Protein AF-A0A397A7W0-F1 (afdb_monomer)

Nearest PDB structures (foldseek):
  8i13-assembly1_A  TM=3.104E-01  e=1.632E-01  Saccharomyces cerevisiae

pLDDT: mean 79.8, std 13.81, range [45.78, 97.5]

Mean predicted aligned error: 22.57 Å

Secondary structure (DSSP, 8-state):
-THHHHHHHHHHHHHHHHHHHHHHHHHHHHHHHHHHHHHHHHHHHHHHHHHHHHHHHHHHHHHHHHHHHHHHHHHHHHHHHTS--HHHHHHHHHHHHHHHHHHHHHHHHHHHHHHHHHHHHHHHHHHHHHHHHHHHHHHHHHHHHHHHHHHHHHHHHHHHHHHHHHHHHHHHHHHHHHHHHHHSPTT-TTGGGS-SSHHHHHHHHHHHHHHHTT--S-HHHHHHHHHHHHHHHHHHHHHHHHHHHHHHHHHHHHHHHHHHHH----EE-SSTTS--EEPPHHHHTT-PPPHHHHHHHHHHHHHHH-STTS-------SS--SS----TTPPP------TTPPPGGG--HHHHHHHHHTT-

Structure (mmCIF, N/CA/C/O backbone):
data_AF-A0A397A7W0-F1
#
_entry.id   AF-A0A397A7W0-F1
#
loop_
_atom_site.group_PDB
_atom_site.id
_atom_site.type_symbol
_atom_site.label_atom_id
_atom_site.label_alt_id
_atom_site.label_comp_id
_atom_site.label_asym_id
_atom_site.label_entity_id
_atom_site.label_seq_id
_atom_site.pdbx_PDB_ins_code
_atom_site.Cartn_x
_atom_site.Cartn_y
_atom_site.Cartn_z
_atom_site.occupancy
_atom_site.B_iso_or_equiv
_atom_site.auth_seq_id
_atom_site.auth_comp_id
_atom_site.auth_asym_id
_atom_site.auth_atom_id
_atom_site.pdbx_PDB_model_num
ATOM 1 N N . SER A 1 1 ? 44.925 54.947 -155.575 1.00 48.47 1 SER A N 1
ATOM 2 C CA . SER A 1 1 ? 46.326 54.714 -155.184 1.00 48.47 1 SER A CA 1
ATOM 3 C C . SER A 1 1 ? 46.372 53.429 -154.381 1.00 48.47 1 SER A C 1
ATOM 5 O O . SER A 1 1 ? 45.605 53.310 -153.433 1.00 48.47 1 SER A O 1
ATOM 7 N N . ALA A 1 2 ? 47.138 52.448 -154.848 1.00 53.75 2 ALA A N 1
ATOM 8 C CA . ALA A 1 2 ? 47.006 51.016 -154.563 1.00 53.75 2 ALA A CA 1
ATOM 9 C C . ALA A 1 2 ? 47.539 50.540 -153.186 1.00 53.75 2 ALA A C 1
ATOM 11 O O . ALA A 1 2 ? 47.508 49.343 -152.923 1.00 53.75 2 ALA A O 1
ATOM 12 N N . ASP A 1 3 ? 47.956 51.449 -152.295 1.00 56.09 3 ASP A N 1
ATOM 13 C CA . ASP A 1 3 ? 48.559 51.111 -150.987 1.00 56.09 3 ASP A CA 1
ATOM 14 C C . ASP A 1 3 ? 47.558 50.655 -149.907 1.00 56.09 3 ASP A C 1
ATOM 16 O O . ASP A 1 3 ? 47.884 49.826 -149.065 1.00 56.09 3 ASP A O 1
ATOM 20 N N . ASN A 1 4 ? 46.305 51.119 -149.942 1.00 57.91 4 ASN A N 1
ATOM 21 C CA . ASN A 1 4 ? 45.314 50.813 -148.891 1.00 57.91 4 ASN A CA 1
ATOM 22 C C . ASN A 1 4 ? 44.701 49.397 -148.976 1.00 57.91 4 ASN A C 1
ATOM 24 O O . ASN A 1 4 ? 43.940 48.989 -148.097 1.00 57.91 4 ASN A O 1
ATOM 28 N N . GLN A 1 5 ? 44.978 48.650 -150.048 1.00 60.47 5 GLN A N 1
ATOM 29 C CA . GLN A 1 5 ? 44.427 47.307 -150.261 1.00 60.47 5 GLN A CA 1
ATOM 30 C C . GLN A 1 5 ? 45.388 46.214 -149.757 1.00 60.47 5 GLN A C 1
ATOM 32 O O . GLN A 1 5 ? 44.925 45.222 -149.199 1.00 60.47 5 GLN A O 1
ATOM 37 N N . GLY A 1 6 ? 46.705 46.455 -149.831 1.00 63.41 6 GLY A N 1
ATOM 38 C CA . GLY A 1 6 ? 47.741 45.555 -149.311 1.00 63.41 6 GLY A CA 1
ATOM 39 C C . GLY A 1 6 ? 47.808 45.505 -147.780 1.00 63.41 6 GLY A C 1
ATOM 40 O O . GLY A 1 6 ? 47.847 44.417 -147.209 1.00 63.41 6 GLY A O 1
ATOM 41 N N . GLU A 1 7 ? 47.719 46.653 -147.094 1.00 64.94 7 GLU A N 1
ATOM 42 C CA . GLU A 1 7 ? 47.683 46.696 -145.617 1.00 64.94 7 GLU A CA 1
ATOM 43 C C . GLU A 1 7 ? 46.444 45.989 -145.045 1.00 64.94 7 GLU A C 1
ATOM 45 O O . GLU A 1 7 ? 46.499 45.332 -144.002 1.00 64.94 7 GLU A O 1
ATOM 50 N N . ARG A 1 8 ? 45.311 46.071 -145.754 1.00 69.69 8 ARG A N 1
ATOM 51 C CA . ARG A 1 8 ? 44.055 45.440 -145.337 1.00 69.69 8 ARG A CA 1
ATOM 52 C C . ARG A 1 8 ? 44.127 43.915 -145.433 1.00 69.69 8 ARG A C 1
ATOM 54 O O . ARG A 1 8 ? 43.616 43.237 -144.545 1.00 69.69 8 ARG A O 1
ATOM 61 N N . GLU A 1 9 ? 44.793 43.379 -146.455 1.00 71.06 9 GLU A N 1
ATOM 62 C CA . GLU A 1 9 ? 45.052 41.941 -146.602 1.00 71.06 9 GLU A CA 1
ATOM 63 C C . GLU A 1 9 ? 46.075 41.429 -145.577 1.00 71.06 9 GLU A C 1
ATOM 65 O O . GLU A 1 9 ? 45.867 40.360 -144.998 1.00 71.06 9 GLU A O 1
ATOM 70 N N . GLN A 1 10 ? 47.117 42.212 -145.272 1.00 75.69 10 GLN A N 1
ATOM 71 C CA . GLN A 1 10 ? 48.107 41.887 -144.236 1.00 75.69 10 GLN A CA 1
ATOM 72 C C . GLN A 1 10 ? 47.474 41.792 -142.842 1.00 75.69 10 GLN A C 1
ATOM 74 O O . GLN A 1 10 ? 47.607 40.770 -142.167 1.00 75.69 10 GLN A O 1
ATOM 79 N N . LEU A 1 11 ? 46.697 42.801 -142.438 1.00 75.19 11 LEU A N 1
ATOM 80 C CA . LEU A 1 11 ? 45.977 42.787 -141.159 1.00 75.19 11 LEU A CA 1
ATOM 81 C C . LEU A 1 11 ? 44.940 41.657 -141.094 1.00 75.19 11 LEU A C 1
ATOM 83 O O . LEU A 1 11 ? 44.678 41.095 -140.029 1.00 75.19 11 LEU A O 1
ATOM 87 N N . GLN A 1 12 ? 44.343 41.291 -142.231 1.00 77.62 12 GLN A N 1
ATOM 88 C CA . GLN A 1 12 ? 43.387 40.192 -142.306 1.00 77.62 12 GLN A CA 1
ATOM 89 C C . GLN A 1 12 ? 44.072 38.822 -142.181 1.00 77.62 12 GLN A C 1
ATOM 91 O O . GLN A 1 12 ? 43.515 37.941 -141.520 1.00 77.62 12 GLN A O 1
ATOM 96 N N . GLN A 1 13 ? 45.283 38.658 -142.727 1.00 77.12 13 GLN A N 1
ATOM 97 C CA . GLN A 1 13 ? 46.128 37.477 -142.518 1.00 77.12 13 GLN A CA 1
ATOM 98 C C . GLN A 1 13 ? 46.631 37.372 -141.074 1.00 77.12 13 GLN A C 1
ATOM 100 O O . GLN A 1 13 ? 46.524 36.300 -140.478 1.00 77.12 13 GLN A O 1
ATOM 105 N N . GLU A 1 14 ? 47.099 38.467 -140.472 1.00 79.69 14 GLU A N 1
ATOM 106 C CA . GLU A 1 14 ? 47.517 38.487 -139.064 1.00 79.69 14 GLU A CA 1
ATOM 107 C C . GLU A 1 14 ? 46.357 38.168 -138.119 1.00 79.69 14 GLU A C 1
ATOM 109 O O . GLU A 1 14 ? 46.507 37.366 -137.193 1.00 79.69 14 GLU A O 1
ATOM 114 N N . ARG A 1 15 ? 45.166 38.721 -138.385 1.00 82.00 15 ARG A N 1
ATOM 115 C CA . ARG A 1 15 ? 43.953 38.383 -137.633 1.00 82.00 15 ARG A CA 1
ATOM 116 C C . ARG A 1 15 ? 43.638 36.895 -137.742 1.00 82.00 15 ARG A C 1
ATOM 118 O O . ARG A 1 15 ? 43.323 36.280 -136.729 1.00 82.00 15 ARG A O 1
ATOM 125 N N . LEU A 1 16 ? 43.747 36.301 -138.933 1.00 82.06 16 LEU A N 1
ATOM 126 C CA . LEU A 1 16 ? 43.504 34.868 -139.134 1.00 82.06 16 LEU A CA 1
ATOM 127 C C . LEU A 1 16 ? 44.549 34.000 -138.410 1.00 82.06 16 LEU A C 1
ATOM 129 O O . LEU A 1 16 ? 44.196 33.002 -137.777 1.00 82.06 16 LEU A O 1
ATOM 133 N N . ALA A 1 17 ? 45.822 34.402 -138.451 1.00 82.62 17 ALA A N 1
ATOM 134 C CA . ALA A 1 17 ? 46.911 33.736 -137.744 1.00 82.62 17 ALA A CA 1
ATOM 135 C C . ALA A 1 17 ? 46.687 33.772 -136.224 1.00 82.62 17 ALA A C 1
ATOM 137 O O . ALA A 1 17 ? 46.754 32.733 -135.565 1.00 82.62 17 ALA A O 1
ATOM 138 N N . LYS A 1 18 ? 46.308 34.933 -135.673 1.00 83.81 18 LYS A N 1
ATOM 139 C CA . LYS A 1 18 ? 45.955 35.073 -134.253 1.00 83.81 18 LYS A CA 1
ATOM 140 C C . LYS A 1 18 ? 44.687 34.314 -133.881 1.00 83.81 18 LYS A C 1
ATOM 142 O O . LYS A 1 18 ? 44.653 33.701 -132.819 1.00 83.81 18 LYS A O 1
ATOM 147 N N . GLN A 1 19 ? 43.681 34.264 -134.753 1.00 84.88 19 GLN A N 1
ATOM 148 C CA . GLN A 1 19 ? 42.479 33.448 -134.541 1.00 84.88 19 GLN A CA 1
ATOM 149 C C . GLN A 1 19 ? 42.830 31.954 -134.435 1.00 84.88 19 GLN A C 1
ATOM 151 O O . GLN A 1 19 ? 42.310 31.246 -133.573 1.00 84.88 19 GLN A O 1
ATOM 156 N N . THR A 1 20 ? 43.750 31.490 -135.284 1.00 82.44 20 THR A N 1
ATOM 157 C CA . THR A 1 20 ? 44.236 30.103 -135.298 1.00 82.44 20 THR A CA 1
ATOM 158 C C . THR A 1 20 ? 45.071 29.796 -134.052 1.00 82.44 20 THR A C 1
ATOM 160 O O . THR A 1 20 ? 44.913 28.741 -133.438 1.00 82.44 20 THR A O 1
ATOM 163 N N . GLU A 1 21 ? 45.910 30.740 -133.622 1.00 84.06 21 GLU A N 1
ATOM 164 C CA . GLU A 1 21 ? 46.702 30.636 -132.394 1.00 84.06 21 GLU A CA 1
ATOM 165 C C . GLU A 1 21 ? 45.803 30.581 -131.144 1.00 84.06 21 GLU A C 1
ATOM 167 O O . GLU A 1 21 ? 45.985 29.716 -130.285 1.00 84.06 21 GLU A O 1
ATOM 172 N N . ILE A 1 22 ? 44.763 31.421 -131.082 1.00 82.38 22 ILE A N 1
ATOM 173 C CA . ILE A 1 22 ? 43.750 31.400 -130.017 1.00 82.38 22 ILE A CA 1
ATOM 174 C C . ILE A 1 22 ? 43.011 30.059 -130.002 1.00 82.38 22 ILE A C 1
ATOM 176 O O . ILE A 1 22 ? 42.868 29.467 -128.934 1.00 82.38 22 ILE A O 1
ATOM 180 N N . ALA A 1 23 ? 42.592 29.540 -131.159 1.00 83.62 23 ALA A N 1
ATOM 181 C CA . ALA A 1 23 ? 41.921 28.243 -131.244 1.00 83.62 23 ALA A CA 1
ATOM 182 C C . ALA A 1 23 ? 42.832 27.090 -130.777 1.00 83.62 23 ALA A C 1
ATOM 184 O O . ALA A 1 23 ? 42.396 26.211 -130.030 1.00 83.62 23 ALA A O 1
ATOM 185 N N . ALA A 1 24 ? 44.119 27.119 -131.140 1.00 84.62 24 ALA A N 1
ATOM 186 C CA . ALA A 1 24 ? 45.102 26.136 -130.688 1.00 84.62 24 ALA A CA 1
ATOM 187 C C . ALA A 1 24 ? 45.331 26.201 -129.166 1.00 84.62 24 ALA A C 1
ATOM 189 O O . ALA A 1 24 ? 45.450 25.164 -128.504 1.00 84.62 24 ALA A O 1
ATOM 190 N N . ILE A 1 25 ? 45.363 27.404 -128.585 1.00 82.69 25 ILE A N 1
ATOM 191 C CA . ILE A 1 25 ? 45.458 27.602 -127.132 1.00 82.69 25 ILE A CA 1
ATOM 192 C C . ILE A 1 25 ? 44.179 27.116 -126.441 1.00 82.69 25 ILE A C 1
ATOM 194 O O . ILE A 1 25 ? 44.264 26.356 -125.477 1.00 82.69 25 ILE A O 1
ATOM 198 N N . GLN A 1 26 ? 43.001 27.468 -126.957 1.00 84.81 26 GLN A N 1
ATOM 199 C CA . GLN A 1 26 ? 41.713 27.014 -126.427 1.00 84.81 26 GLN A CA 1
ATOM 200 C C . GLN A 1 26 ? 41.600 25.490 -126.444 1.00 84.81 26 GLN A C 1
ATOM 202 O O . GLN A 1 26 ? 41.160 24.905 -125.459 1.00 84.81 26 GLN A O 1
ATOM 207 N N . GLN A 1 27 ? 42.074 24.825 -127.501 1.00 86.00 27 GLN A N 1
ATOM 208 C CA . GLN A 1 27 ? 42.102 23.365 -127.569 1.00 86.00 27 GLN A CA 1
ATOM 209 C C . GLN A 1 27 ? 43.046 22.755 -126.519 1.00 86.00 27 GLN A C 1
ATOM 211 O O . GLN A 1 27 ? 42.718 21.737 -125.907 1.00 86.00 27 GLN A O 1
ATOM 216 N N . LYS A 1 28 ? 44.212 23.370 -126.270 1.00 86.00 28 LYS A N 1
ATOM 217 C CA . LYS A 1 28 ? 45.131 22.942 -125.199 1.00 86.00 28 LYS A CA 1
ATOM 218 C C . LYS A 1 28 ? 44.504 23.110 -123.812 1.00 86.00 28 LYS A C 1
ATOM 220 O O . LYS A 1 28 ? 44.671 22.223 -122.976 1.00 86.00 28 LYS A O 1
ATOM 225 N N . VAL A 1 29 ? 43.771 24.200 -123.580 1.00 83.69 29 VAL A N 1
ATOM 226 C CA . VAL A 1 29 ? 43.019 24.436 -122.334 1.00 83.69 29 VAL A CA 1
ATOM 227 C C . VAL A 1 29 ? 41.912 23.394 -122.175 1.00 83.69 29 VAL A C 1
ATOM 229 O O . VAL A 1 29 ? 41.842 22.733 -121.142 1.00 83.69 29 VAL A O 1
ATOM 232 N N . TRP A 1 30 ? 41.126 23.149 -123.226 1.00 86.12 30 TRP A N 1
ATOM 233 C CA . TRP A 1 30 ? 40.063 22.141 -123.226 1.00 86.12 30 TRP A CA 1
ATOM 234 C C . TRP A 1 30 ? 40.577 20.732 -122.934 1.00 86.12 30 TRP A C 1
ATOM 236 O O . TRP A 1 30 ? 39.941 19.986 -122.198 1.00 86.12 30 TRP A O 1
ATOM 246 N N . LYS A 1 31 ? 41.757 20.368 -123.452 1.00 87.50 31 LYS A N 1
ATOM 247 C CA . LYS A 1 31 ? 42.392 19.076 -123.149 1.00 87.50 31 LYS A CA 1
ATOM 248 C C . LYS A 1 31 ? 42.875 18.962 -121.700 1.00 87.50 31 LYS A C 1
ATOM 250 O O . LYS A 1 31 ? 42.963 17.851 -121.187 1.00 87.50 31 LYS A O 1
ATOM 255 N N . ARG A 1 32 ? 43.213 20.075 -121.039 1.00 86.81 32 ARG A N 1
ATOM 256 C CA . ARG A 1 32 ? 43.695 20.085 -119.644 1.00 86.81 32 ARG A CA 1
ATOM 257 C C . ARG A 1 32 ? 42.568 20.183 -118.616 1.00 86.81 32 ARG A C 1
ATOM 259 O O . ARG A 1 32 ? 42.735 19.679 -117.509 1.00 86.81 32 ARG A O 1
ATOM 266 N N . TYR A 1 33 ? 41.427 20.753 -118.991 1.00 89.94 33 TYR A N 1
ATOM 267 C CA . TYR A 1 33 ? 40.297 20.993 -118.093 1.00 89.94 33 TYR A CA 1
ATOM 268 C C . TYR A 1 33 ? 39.752 19.730 -117.381 1.00 89.94 33 TYR A C 1
ATOM 270 O O . TYR A 1 33 ? 39.580 19.777 -116.163 1.00 89.94 33 TYR A O 1
ATOM 278 N N . PRO A 1 34 ? 39.549 18.570 -118.048 1.00 88.75 34 PRO A N 1
ATOM 279 C CA . PRO A 1 34 ? 39.088 17.355 -117.366 1.00 88.75 34 PRO A CA 1
ATOM 280 C C . PRO A 1 34 ? 40.080 16.869 -116.310 1.00 88.75 34 PRO A C 1
ATOM 282 O O . PRO A 1 34 ? 39.685 16.492 -115.211 1.00 88.75 34 PRO A O 1
ATOM 285 N N . ARG A 1 35 ? 41.381 16.943 -116.621 1.00 89.81 35 ARG A N 1
ATOM 286 C CA . ARG A 1 35 ? 42.438 16.515 -115.705 1.00 89.81 35 ARG A CA 1
ATOM 287 C C . ARG A 1 35 ? 42.539 17.424 -114.484 1.00 89.81 35 ARG A C 1
ATOM 289 O O . ARG A 1 35 ? 42.775 16.941 -113.383 1.00 89.81 35 ARG A O 1
ATOM 296 N N . GLU A 1 36 ? 42.360 18.728 -114.667 1.00 88.75 36 GLU A N 1
ATOM 297 C CA . GLU A 1 36 ? 42.297 19.688 -113.562 1.00 88.75 36 GLU A CA 1
ATOM 298 C C . GLU A 1 36 ? 41.093 19.418 -112.651 1.00 88.75 36 GLU A C 1
ATOM 300 O O . GLU A 1 36 ? 41.248 19.378 -111.430 1.00 88.75 36 GLU A O 1
ATOM 305 N N . LYS A 1 37 ? 39.921 19.139 -113.237 1.00 91.81 37 LYS A N 1
ATOM 306 C CA . LYS A 1 37 ? 38.717 18.766 -112.487 1.00 91.81 37 LYS A CA 1
ATOM 307 C C . LYS A 1 37 ? 38.910 17.475 -111.684 1.00 91.81 37 LYS A C 1
ATOM 309 O O . LYS A 1 37 ? 38.639 17.468 -110.489 1.00 91.81 37 LYS A O 1
ATOM 314 N N . GLU A 1 38 ? 39.455 16.421 -112.295 1.00 92.81 38 GLU A N 1
ATOM 315 C CA . GLU A 1 38 ? 39.781 15.165 -111.598 1.00 92.81 38 GLU A CA 1
ATOM 316 C C . GLU A 1 38 ? 40.724 15.383 -110.409 1.00 92.81 38 GLU A C 1
ATOM 318 O O . GLU A 1 38 ? 40.529 14.809 -109.338 1.00 92.81 38 GLU A O 1
ATOM 323 N N . LEU A 1 39 ? 41.758 16.214 -110.582 1.00 92.06 39 LEU A N 1
ATOM 324 C CA . LEU A 1 39 ? 42.711 16.521 -109.516 1.00 92.06 39 LEU A CA 1
ATOM 325 C C . LEU A 1 39 ? 42.064 17.324 -108.381 1.00 92.06 39 LEU A C 1
ATOM 327 O O . LEU A 1 39 ? 42.391 17.095 -107.215 1.00 92.06 39 LEU A O 1
ATOM 331 N N . LEU A 1 40 ? 41.143 18.239 -108.696 1.00 92.81 40 LEU A N 1
ATOM 332 C CA . LEU A 1 40 ? 40.362 18.967 -107.696 1.00 92.81 40 LEU A CA 1
ATOM 333 C C . LEU A 1 40 ? 39.440 18.028 -106.915 1.00 92.81 40 LEU A C 1
ATOM 335 O O . LEU A 1 40 ? 39.458 18.059 -105.684 1.00 92.81 40 LEU A O 1
ATOM 339 N N . ASP A 1 41 ? 38.707 17.149 -107.595 1.00 93.06 41 ASP A N 1
ATOM 340 C CA . ASP A 1 41 ? 37.824 16.169 -106.956 1.00 93.06 41 ASP A CA 1
ATOM 341 C C . ASP A 1 41 ? 38.624 15.201 -106.063 1.00 93.06 41 ASP A C 1
ATOM 343 O O . ASP A 1 41 ? 38.260 14.966 -104.907 1.00 93.06 41 ASP A O 1
ATOM 347 N N . ALA A 1 42 ? 39.781 14.720 -106.535 1.00 93.00 42 ALA A N 1
ATOM 348 C CA . ALA A 1 42 ? 40.692 13.887 -105.748 1.00 93.00 42 ALA A CA 1
ATOM 349 C C . ALA A 1 42 ? 41.257 14.631 -104.524 1.00 93.00 42 ALA A C 1
ATOM 351 O O . ALA A 1 42 ? 41.364 14.057 -103.434 1.00 93.00 42 ALA A O 1
ATOM 352 N N . LYS A 1 43 ? 41.582 15.923 -104.664 1.00 93.94 43 LYS A N 1
ATOM 353 C CA . LYS A 1 43 ? 42.012 16.780 -103.549 1.00 93.94 43 LYS A CA 1
ATOM 354 C C . LYS A 1 43 ? 40.893 16.958 -102.523 1.00 93.94 43 LYS A C 1
ATOM 356 O O . LYS A 1 43 ? 41.153 16.842 -101.327 1.00 93.94 43 LYS A O 1
ATOM 361 N N . HIS A 1 44 ? 39.661 17.210 -102.964 1.00 93.69 44 HIS A N 1
ATOM 362 C CA . HIS A 1 44 ? 38.503 17.313 -102.077 1.00 93.69 44 HIS A CA 1
ATOM 363 C C . HIS A 1 44 ? 38.245 15.997 -101.336 1.00 93.69 44 HIS A C 1
ATOM 365 O O . HIS A 1 44 ? 38.114 16.017 -100.114 1.00 93.69 44 HIS A O 1
ATOM 371 N N . ALA A 1 45 ? 38.275 14.857 -102.032 1.00 93.44 45 ALA A N 1
ATOM 372 C CA . ALA A 1 45 ? 38.120 13.540 -101.417 1.00 93.44 45 ALA A CA 1
ATOM 373 C C . ALA A 1 45 ? 39.214 13.255 -100.372 1.00 93.44 45 ALA A C 1
ATOM 375 O O . ALA A 1 45 ? 38.910 12.838 -99.253 1.00 93.44 45 ALA A O 1
ATOM 376 N N . THR A 1 46 ? 40.475 13.555 -100.698 1.00 93.44 46 THR A N 1
ATOM 377 C CA . THR A 1 46 ? 41.614 13.377 -99.781 1.00 93.44 46 THR A CA 1
ATOM 378 C C . THR A 1 46 ? 41.497 14.293 -98.559 1.00 93.44 46 THR A C 1
ATOM 380 O O . THR A 1 46 ? 41.746 13.860 -97.435 1.00 93.44 46 THR A O 1
ATOM 383 N N . ASN A 1 47 ? 41.064 15.545 -98.740 1.00 94.12 47 ASN A N 1
ATOM 384 C CA . ASN A 1 47 ? 40.822 16.468 -97.630 1.00 94.12 47 ASN A CA 1
ATOM 385 C C . ASN A 1 47 ? 39.698 15.969 -96.715 1.00 94.12 47 ASN A C 1
ATOM 387 O O . ASN A 1 47 ? 39.865 15.988 -95.496 1.00 94.12 47 ASN A O 1
ATOM 391 N N . THR A 1 48 ? 38.591 15.474 -97.276 1.00 94.00 48 THR A N 1
ATOM 392 C CA . THR A 1 48 ? 37.496 14.893 -96.487 1.00 94.00 48 THR A CA 1
ATOM 393 C C . THR A 1 48 ? 37.985 13.684 -95.685 1.00 94.00 48 THR A C 1
ATOM 395 O O . THR A 1 48 ? 37.755 13.619 -94.476 1.00 94.00 48 THR A O 1
ATOM 398 N N . GLN A 1 49 ? 38.754 12.777 -96.298 1.00 94.25 49 GLN A N 1
ATOM 399 C CA . GLN A 1 49 ? 39.377 11.654 -95.585 1.00 94.25 49 GLN A CA 1
ATOM 400 C C . GLN A 1 49 ? 40.320 12.126 -94.472 1.00 94.25 49 GLN A C 1
ATOM 402 O O . GLN A 1 49 ? 40.276 11.610 -93.357 1.00 94.25 49 GLN A O 1
ATOM 407 N N . GLN A 1 50 ? 41.138 13.150 -94.727 1.00 93.62 50 GLN A N 1
ATOM 408 C CA . GLN A 1 50 ? 42.029 13.712 -93.715 1.00 93.62 50 GLN A CA 1
ATOM 409 C C . GLN A 1 50 ? 41.244 14.313 -92.538 1.00 93.62 50 GLN A C 1
ATOM 411 O O . GLN A 1 50 ? 41.660 14.171 -91.384 1.00 93.62 50 GLN A O 1
ATOM 416 N N . THR A 1 51 ? 40.118 14.984 -92.801 1.00 94.06 51 THR A N 1
ATOM 417 C CA . THR A 1 51 ? 39.249 15.509 -91.739 1.00 94.06 51 THR A CA 1
ATOM 418 C C . THR A 1 51 ? 38.588 14.397 -90.932 1.00 94.06 51 THR A C 1
ATOM 420 O O . THR A 1 51 ? 38.557 14.503 -89.705 1.00 94.06 51 THR A O 1
ATOM 423 N N . ASP A 1 52 ? 38.151 13.313 -91.578 1.00 95.06 52 ASP A N 1
ATOM 424 C CA . ASP A 1 52 ? 37.553 12.166 -90.891 1.00 95.06 52 ASP A CA 1
ATOM 425 C C . ASP A 1 52 ? 38.578 11.449 -90.003 1.00 95.06 52 ASP A C 1
ATOM 427 O O . ASP A 1 52 ? 38.345 11.267 -88.809 1.00 95.06 52 ASP A O 1
ATOM 431 N N . ILE A 1 53 ? 39.780 11.174 -90.520 1.00 94.44 53 ILE A N 1
ATOM 432 C CA . ILE A 1 53 ? 40.876 10.581 -89.737 1.00 94.44 53 ILE A CA 1
ATOM 433 C C . ILE A 1 53 ? 41.225 11.463 -88.528 1.00 94.44 53 ILE A C 1
ATOM 435 O O . ILE A 1 53 ? 41.401 10.963 -87.414 1.00 94.44 53 ILE A O 1
ATOM 439 N N . LYS A 1 54 ? 41.277 12.792 -88.702 1.00 94.50 54 LYS A N 1
ATOM 440 C CA . LYS A 1 54 ? 41.494 13.728 -87.585 1.00 94.50 54 LYS A CA 1
ATOM 441 C C . LYS A 1 54 ? 40.354 13.676 -86.563 1.00 94.50 54 LYS A C 1
ATOM 443 O O . LYS A 1 54 ? 40.624 13.758 -85.364 1.00 94.50 54 LYS A O 1
ATOM 448 N N . ALA A 1 55 ? 39.102 13.537 -86.995 1.00 93.62 55 ALA A N 1
ATOM 449 C CA . ALA A 1 55 ? 37.956 13.399 -86.096 1.00 93.62 55 ALA A CA 1
ATOM 450 C C . ALA A 1 55 ? 37.997 12.071 -85.320 1.00 93.62 55 ALA A C 1
ATOM 452 O O . ALA A 1 55 ? 37.799 12.064 -84.103 1.00 93.62 55 ALA A O 1
ATOM 453 N N . GLN A 1 56 ? 38.332 10.964 -85.987 1.00 94.00 56 GLN A N 1
ATOM 454 C CA . GLN A 1 56 ? 38.528 9.659 -85.354 1.00 94.00 56 GLN A CA 1
ATOM 4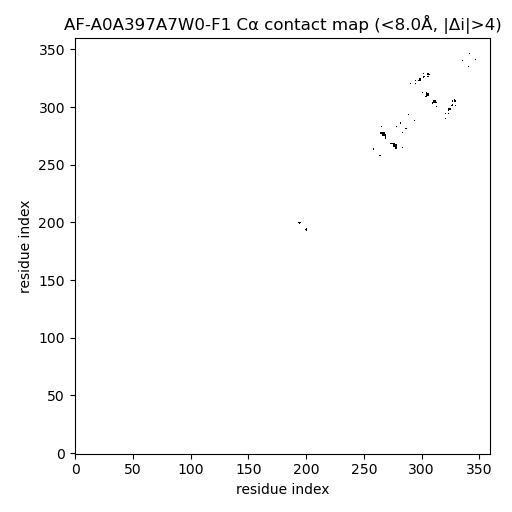55 C C . GLN A 1 56 ? 39.666 9.692 -84.324 1.00 94.00 56 GLN A C 1
ATOM 457 O O . GLN A 1 56 ? 39.511 9.172 -83.217 1.00 94.00 56 GLN A O 1
ATOM 462 N N . LEU A 1 57 ? 40.779 10.368 -84.633 1.00 94.06 57 LEU A N 1
ATOM 463 C CA . LEU A 1 57 ? 41.892 10.543 -83.698 1.00 94.06 57 LEU A CA 1
ATOM 464 C C . LEU A 1 57 ? 41.459 11.303 -82.434 1.00 94.06 57 LEU A C 1
ATOM 466 O O . LEU A 1 57 ? 41.792 10.876 -81.328 1.00 94.06 57 LEU A O 1
ATOM 470 N N . ARG A 1 58 ? 40.667 12.376 -82.576 1.00 94.88 58 ARG A N 1
ATOM 471 C CA . ARG A 1 58 ? 40.107 13.112 -81.426 1.00 94.88 58 ARG A CA 1
ATOM 472 C C . ARG A 1 58 ? 39.194 12.231 -80.574 1.00 94.88 58 ARG A C 1
ATOM 474 O O . ARG A 1 58 ? 39.335 12.223 -79.355 1.00 94.88 58 ARG A O 1
ATOM 481 N N . ARG A 1 59 ? 38.304 11.444 -81.194 1.00 95.12 59 ARG A N 1
ATOM 482 C CA . ARG A 1 59 ? 37.440 10.486 -80.472 1.00 95.12 59 ARG A CA 1
ATOM 483 C C . ARG A 1 59 ? 38.269 9.459 -79.703 1.00 95.12 59 ARG A C 1
ATOM 485 O O . ARG A 1 59 ? 37.987 9.178 -78.542 1.00 95.12 59 ARG A O 1
ATOM 492 N N . ARG A 1 60 ? 39.335 8.938 -80.317 1.00 93.88 60 ARG A N 1
ATOM 493 C CA . ARG A 1 60 ? 40.255 8.008 -79.653 1.00 93.88 60 ARG A CA 1
ATOM 494 C C . ARG A 1 60 ? 40.958 8.658 -78.461 1.00 93.88 60 ARG A C 1
ATOM 496 O O . ARG A 1 60 ? 41.045 8.029 -77.413 1.00 93.88 60 ARG A O 1
ATOM 503 N N . GLN A 1 61 ? 41.417 9.903 -78.586 1.00 94.94 61 GLN A N 1
ATOM 504 C CA . GLN A 1 61 ? 42.018 10.646 -77.471 1.00 94.94 61 GLN A CA 1
ATOM 505 C C . GLN A 1 61 ? 41.028 10.847 -76.313 1.00 94.94 61 GLN A C 1
ATOM 507 O O . GLN A 1 61 ? 41.396 10.627 -75.162 1.00 94.94 61 GLN A O 1
ATOM 512 N N . GLN A 1 62 ? 39.768 11.179 -76.610 1.00 95.19 62 GLN A N 1
ATOM 513 C CA . GLN A 1 62 ? 38.709 11.296 -75.600 1.00 95.19 62 GLN A CA 1
ATOM 514 C C . GLN A 1 62 ? 38.455 9.969 -74.872 1.00 95.19 62 GLN A C 1
ATOM 516 O O . GLN A 1 62 ? 38.371 9.949 -73.647 1.00 95.19 62 GLN A O 1
ATOM 521 N N . LEU A 1 63 ? 38.391 8.850 -75.602 1.00 94.69 63 LEU A N 1
ATOM 522 C CA . LEU A 1 63 ? 38.228 7.524 -74.997 1.00 94.69 63 LEU A CA 1
ATOM 523 C C . LEU A 1 63 ? 39.424 7.135 -74.123 1.00 94.69 63 LEU A C 1
ATOM 525 O O . LEU A 1 63 ? 39.239 6.575 -73.048 1.00 94.69 63 LEU A O 1
ATOM 529 N N . VAL A 1 64 ? 40.649 7.451 -74.551 1.00 95.38 64 VAL A N 1
ATOM 530 C CA . VAL A 1 64 ? 41.857 7.196 -73.753 1.00 95.38 64 VAL A CA 1
ATOM 531 C C . VAL A 1 64 ? 41.832 7.997 -72.450 1.00 95.38 64 VAL A C 1
ATOM 533 O O . VAL A 1 64 ? 42.117 7.428 -71.396 1.00 95.38 64 VAL A O 1
ATOM 536 N N . ALA A 1 65 ? 41.443 9.275 -72.502 1.00 93.94 65 ALA A N 1
ATOM 537 C CA . ALA A 1 65 ? 41.271 10.098 -71.307 1.00 93.94 65 ALA A CA 1
ATOM 538 C C . ALA A 1 65 ? 40.207 9.502 -70.368 1.00 93.94 65 ALA A C 1
ATOM 540 O O . ALA A 1 65 ? 40.491 9.247 -69.202 1.00 93.94 65 ALA A O 1
ATOM 541 N N . TYR A 1 66 ? 39.036 9.143 -70.902 1.00 95.19 66 TYR A N 1
ATOM 542 C CA . TYR A 1 66 ? 37.959 8.524 -70.125 1.00 95.19 66 TYR A CA 1
ATOM 543 C C . TYR A 1 66 ? 38.382 7.209 -69.450 1.00 95.19 66 TYR A C 1
ATOM 545 O O . TYR A 1 66 ? 38.076 6.968 -68.280 1.00 95.19 66 TYR A O 1
ATOM 553 N N . ILE A 1 67 ? 39.120 6.351 -70.161 1.00 95.25 67 ILE A N 1
ATOM 554 C CA . ILE A 1 67 ? 39.649 5.101 -69.600 1.00 95.25 67 ILE A CA 1
ATOM 555 C C . ILE A 1 67 ? 40.651 5.396 -68.479 1.00 95.25 67 ILE A C 1
ATOM 557 O O . ILE A 1 67 ? 40.649 4.696 -67.467 1.00 95.25 67 ILE A O 1
ATOM 561 N N . SER A 1 68 ? 41.499 6.414 -68.635 1.00 95.31 68 SER A N 1
ATOM 562 C CA . SER A 1 68 ? 42.449 6.834 -67.599 1.00 95.31 68 SER A CA 1
ATOM 563 C C . SER A 1 68 ? 41.735 7.310 -66.330 1.00 95.31 68 SER A C 1
ATOM 565 O O . SER A 1 68 ? 42.066 6.859 -65.228 1.00 95.31 68 SER A O 1
ATOM 567 N N . ASP A 1 69 ? 40.709 8.147 -66.476 1.00 95.06 69 ASP A N 1
ATOM 568 C CA . ASP A 1 69 ? 39.902 8.636 -65.353 1.00 95.06 69 ASP A CA 1
ATOM 569 C C . ASP A 1 69 ? 39.182 7.480 -64.656 1.00 95.06 69 ASP A C 1
ATOM 571 O O . ASP A 1 69 ? 39.211 7.352 -63.430 1.00 95.06 69 ASP A O 1
ATOM 575 N N . THR A 1 70 ? 38.610 6.566 -65.444 1.00 92.50 70 THR A N 1
ATOM 576 C CA . THR A 1 70 ? 37.923 5.380 -64.924 1.00 92.50 70 THR A CA 1
ATOM 577 C C . THR A 1 70 ? 38.885 4.465 -64.166 1.00 92.50 70 THR A C 1
ATOM 579 O O . THR A 1 70 ? 38.570 4.030 -63.062 1.00 92.50 70 THR A O 1
ATOM 582 N N . LYS A 1 71 ? 40.093 4.219 -64.692 1.00 94.88 71 LYS A N 1
ATOM 583 C CA . LYS A 1 71 ? 41.138 3.451 -63.991 1.00 94.88 71 LYS A CA 1
ATOM 584 C C . LYS A 1 71 ? 41.548 4.106 -62.676 1.00 94.88 71 LYS A C 1
ATOM 586 O O . LYS A 1 71 ? 41.751 3.408 -61.687 1.00 94.88 71 LYS A O 1
ATOM 591 N N . THR A 1 72 ? 41.661 5.431 -62.656 1.00 93.75 72 THR A N 1
ATOM 592 C CA . THR A 1 72 ? 41.985 6.178 -61.434 1.00 93.75 72 THR A CA 1
ATOM 593 C C . THR A 1 72 ? 40.876 6.010 -60.397 1.00 93.75 72 THR A C 1
ATOM 595 O O . THR A 1 72 ? 41.162 5.707 -59.241 1.00 93.75 72 THR A O 1
ATOM 598 N N . LYS A 1 73 ? 39.610 6.086 -60.825 1.00 94.00 73 LYS A N 1
ATOM 599 C CA . LYS A 1 73 ? 38.443 5.871 -59.962 1.00 94.00 73 LYS A CA 1
ATOM 600 C C . LYS A 1 73 ? 38.369 4.444 -59.409 1.00 94.00 73 LYS A C 1
ATOM 602 O O . LYS A 1 73 ? 38.077 4.258 -58.230 1.00 94.00 73 LYS A O 1
ATOM 607 N N . ILE A 1 74 ? 38.675 3.441 -60.231 1.00 90.19 74 ILE A N 1
ATOM 608 C CA . ILE A 1 74 ? 38.748 2.041 -59.789 1.00 90.19 74 ILE A CA 1
ATOM 609 C C . ILE A 1 74 ? 39.810 1.889 -58.696 1.00 90.19 74 ILE A C 1
ATOM 611 O O . ILE A 1 74 ? 39.491 1.400 -57.618 1.00 90.19 74 ILE A O 1
ATOM 615 N N . ARG A 1 75 ? 41.022 2.419 -58.906 1.00 90.69 75 ARG A N 1
ATOM 616 C CA . ARG A 1 75 ? 42.095 2.371 -57.898 1.00 90.69 75 ARG A CA 1
ATOM 617 C C . ARG A 1 75 ? 41.703 3.033 -56.578 1.00 90.69 75 ARG A C 1
ATOM 619 O O . ARG A 1 75 ? 42.044 2.518 -55.519 1.00 90.69 75 ARG A O 1
ATOM 626 N N . THR A 1 76 ? 40.991 4.163 -56.620 1.00 88.62 76 THR A N 1
ATOM 627 C CA . THR A 1 76 ? 40.512 4.814 -55.388 1.00 88.62 76 THR A CA 1
ATOM 628 C C . THR A 1 76 ? 39.492 3.955 -54.644 1.00 88.62 76 THR A C 1
ATOM 630 O O . THR A 1 76 ? 39.577 3.836 -53.427 1.00 88.62 76 THR A O 1
ATOM 633 N N . LEU A 1 77 ? 38.575 3.305 -55.368 1.00 85.12 77 LEU A N 1
ATOM 634 C CA . LEU A 1 77 ? 37.566 2.432 -54.768 1.00 85.12 77 LEU A CA 1
ATOM 635 C C . LEU A 1 77 ? 38.183 1.154 -54.193 1.00 85.12 77 LEU A C 1
ATOM 637 O O . LEU A 1 77 ? 37.795 0.729 -53.112 1.00 85.12 77 LEU A O 1
ATOM 641 N N . GLU A 1 78 ? 39.168 0.568 -54.873 1.00 81.69 78 GLU A N 1
ATOM 642 C CA . GLU A 1 78 ? 39.928 -0.579 -54.365 1.00 81.69 78 GLU A CA 1
ATOM 643 C C . GLU A 1 78 ? 40.701 -0.217 -53.090 1.00 81.69 78 GLU A C 1
ATOM 645 O O . GLU A 1 78 ? 40.673 -0.972 -52.120 1.00 81.69 78 GLU A O 1
ATOM 650 N N . ALA A 1 79 ? 41.333 0.961 -53.050 1.00 79.88 79 ALA A N 1
ATOM 651 C CA . ALA A 1 79 ? 42.029 1.449 -51.860 1.00 79.88 79 ALA A CA 1
ATOM 652 C C . ALA A 1 79 ? 41.075 1.706 -50.681 1.00 79.88 79 ALA A C 1
ATOM 654 O O . ALA A 1 79 ? 41.437 1.445 -49.535 1.00 79.88 79 ALA A O 1
ATOM 655 N N . ASP A 1 80 ? 39.861 2.198 -50.942 1.00 78.12 80 ASP A N 1
ATOM 656 C CA . ASP A 1 80 ? 38.836 2.385 -49.913 1.00 78.12 80 ASP A CA 1
ATOM 657 C C . ASP A 1 80 ? 38.248 1.057 -49.422 1.00 78.12 80 ASP A C 1
ATOM 659 O O . ASP A 1 80 ? 38.057 0.892 -48.219 1.00 78.12 80 ASP A O 1
ATOM 663 N N . ALA A 1 81 ? 38.013 0.096 -50.320 1.00 73.25 81 ALA A N 1
ATOM 664 C CA . ALA A 1 81 ? 37.529 -1.240 -49.974 1.00 73.25 81 ALA A CA 1
ATOM 665 C C . ALA A 1 81 ? 38.569 -2.067 -49.198 1.00 73.25 81 ALA A C 1
ATOM 667 O O . ALA A 1 81 ? 38.200 -2.891 -48.366 1.00 73.25 81 ALA A O 1
ATOM 668 N N . ALA A 1 82 ? 39.862 -1.828 -49.435 1.00 72.50 82 ALA A N 1
ATOM 669 C CA . ALA A 1 82 ? 40.957 -2.465 -48.705 1.00 72.50 82 ALA A CA 1
ATOM 670 C C . ALA A 1 82 ? 41.176 -1.894 -47.289 1.00 72.50 82 ALA A C 1
ATOM 672 O O . ALA A 1 82 ? 41.960 -2.457 -46.523 1.00 72.50 82 ALA A O 1
ATOM 673 N N . LYS A 1 83 ? 40.516 -0.785 -46.912 1.00 78.88 83 LYS A N 1
ATOM 674 C CA . LYS A 1 83 ? 40.587 -0.262 -45.539 1.00 78.88 83 LYS A CA 1
ATOM 675 C C . LYS A 1 83 ? 39.854 -1.212 -44.595 1.00 78.88 83 LYS A C 1
ATOM 677 O O . LYS A 1 83 ? 38.636 -1.347 -44.667 1.00 78.88 83 LYS A O 1
ATOM 682 N N . ASP A 1 84 ? 40.584 -1.803 -43.657 1.00 73.19 84 ASP A N 1
ATOM 683 C CA . ASP A 1 84 ? 39.991 -2.607 -42.593 1.00 73.19 84 ASP A CA 1
ATOM 684 C C . ASP A 1 84 ? 39.219 -1.711 -41.603 1.00 73.19 84 ASP A C 1
ATOM 686 O O . ASP A 1 84 ? 39.775 -0.822 -40.951 1.00 73.19 84 ASP A O 1
ATOM 690 N N . VAL A 1 85 ? 37.900 -1.909 -41.523 1.00 77.31 85 VAL A N 1
ATOM 691 C CA . VAL A 1 85 ? 36.989 -1.157 -40.639 1.00 77.31 85 VAL A CA 1
ATOM 692 C C . VAL A 1 85 ? 36.654 -1.958 -39.374 1.00 77.31 85 VAL A C 1
ATOM 694 O O . VAL A 1 85 ? 35.951 -1.450 -38.494 1.00 77.31 85 VAL A O 1
ATOM 697 N N . SER A 1 86 ? 37.175 -3.181 -39.241 1.00 81.31 86 SER A N 1
ATOM 698 C CA . SER A 1 86 ? 36.873 -4.099 -38.136 1.00 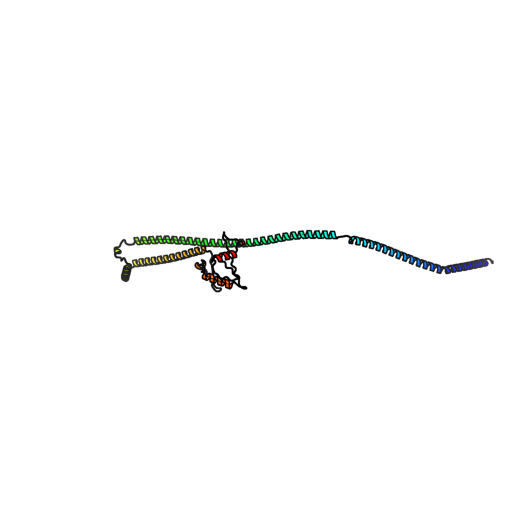81.31 86 SER A CA 1
ATOM 699 C C . SER A 1 86 ? 37.169 -3.468 -36.775 1.00 81.31 86 SER A C 1
ATOM 701 O O . SER A 1 86 ? 36.349 -3.556 -35.862 1.00 81.31 86 SER A O 1
ATOM 703 N N . ASP A 1 87 ? 38.261 -2.709 -36.654 1.00 78.38 87 ASP A N 1
ATOM 704 C CA . ASP A 1 87 ? 38.612 -2.000 -35.417 1.00 78.38 87 ASP A CA 1
ATOM 705 C C . ASP A 1 87 ? 37.596 -0.918 -35.031 1.00 78.38 87 ASP A C 1
ATOM 707 O O . ASP A 1 87 ? 37.261 -0.754 -33.852 1.00 78.38 87 ASP A O 1
ATOM 711 N N . LYS A 1 88 ? 37.058 -0.188 -36.017 1.00 81.94 88 LYS A N 1
ATOM 712 C CA . LYS A 1 88 ? 36.020 0.829 -35.783 1.00 81.94 88 LYS A CA 1
ATOM 713 C C . LYS A 1 88 ? 34.696 0.176 -35.402 1.00 81.94 88 LYS A C 1
ATOM 715 O O . LYS A 1 88 ? 34.030 0.659 -34.486 1.00 81.94 88 LYS A O 1
ATOM 720 N N . GLN A 1 89 ? 34.334 -0.926 -36.059 1.00 81.88 89 GLN A N 1
ATOM 721 C CA . GLN A 1 89 ? 33.151 -1.714 -35.710 1.00 81.88 89 GLN A CA 1
ATOM 722 C C . GLN A 1 89 ? 33.267 -2.277 -34.290 1.00 81.88 89 GLN A C 1
ATOM 724 O O . GLN A 1 89 ? 32.361 -2.082 -33.480 1.00 81.88 89 GLN A O 1
ATOM 729 N N . ALA A 1 90 ? 34.411 -2.869 -33.939 1.00 85.94 90 ALA A N 1
ATOM 730 C CA . ALA A 1 90 ? 34.681 -3.378 -32.599 1.00 85.94 90 ALA A CA 1
ATOM 731 C C . ALA A 1 90 ? 34.656 -2.259 -31.544 1.00 85.94 90 ALA A C 1
ATOM 733 O O . ALA A 1 90 ? 34.103 -2.434 -30.457 1.00 85.94 90 ALA A O 1
ATOM 734 N N . ALA A 1 91 ? 35.203 -1.078 -31.850 1.00 86.00 91 ALA A N 1
ATOM 735 C CA . ALA A 1 91 ? 35.156 0.074 -30.953 1.00 86.00 91 ALA A CA 1
ATOM 736 C C . ALA A 1 91 ? 33.724 0.586 -30.721 1.00 86.00 91 ALA A C 1
ATOM 738 O O . ALA A 1 91 ? 33.368 0.901 -29.583 1.00 86.00 91 ALA A O 1
ATOM 739 N N . LEU A 1 92 ? 32.897 0.651 -31.768 1.00 91.19 92 LEU A N 1
ATOM 740 C CA . LEU A 1 92 ? 31.486 1.029 -31.651 1.00 91.19 92 LEU A CA 1
ATOM 741 C C . LEU A 1 92 ? 30.680 -0.021 -30.881 1.00 91.19 92 LEU A C 1
ATOM 743 O O . LEU A 1 92 ? 29.915 0.351 -29.993 1.00 91.19 92 LEU A O 1
ATOM 747 N N . ALA A 1 93 ? 30.907 -1.311 -31.139 1.00 91.12 93 ALA A N 1
ATOM 748 C CA . ALA A 1 93 ? 30.279 -2.402 -30.398 1.00 91.12 93 ALA A CA 1
ATOM 749 C C . ALA A 1 93 ? 30.612 -2.327 -28.898 1.00 91.12 93 ALA A C 1
ATOM 751 O O . ALA A 1 93 ? 29.711 -2.368 -28.062 1.00 91.12 93 ALA A O 1
ATOM 752 N N . ARG A 1 94 ? 31.887 -2.102 -28.542 1.00 93.88 94 ARG A N 1
ATOM 753 C CA . ARG A 1 94 ? 32.306 -1.886 -27.144 1.00 93.88 94 ARG A CA 1
ATOM 754 C C . ARG A 1 94 ? 31.604 -0.686 -26.508 1.00 93.88 94 ARG A C 1
ATOM 756 O O . ARG A 1 94 ? 31.136 -0.781 -25.375 1.00 93.88 94 ARG A O 1
ATOM 763 N N . LYS A 1 95 ? 31.506 0.442 -27.222 1.00 95.12 95 LYS A N 1
ATOM 764 C CA . LYS A 1 95 ? 30.780 1.626 -26.731 1.00 95.12 95 LYS A CA 1
ATOM 765 C C . LYS A 1 95 ? 29.303 1.318 -26.492 1.00 95.12 95 LYS A C 1
ATOM 767 O O . LYS A 1 95 ? 28.785 1.693 -25.444 1.00 95.12 95 LYS A O 1
ATOM 772 N N . LEU A 1 96 ? 28.651 0.618 -27.419 1.00 94.88 96 LEU A N 1
ATOM 773 C CA . LEU A 1 96 ? 27.244 0.241 -27.300 1.00 94.88 96 LEU A CA 1
ATOM 774 C C . LEU A 1 96 ? 27.004 -0.646 -26.075 1.00 94.88 96 LEU A C 1
ATOM 776 O O . LEU A 1 96 ? 26.131 -0.338 -25.269 1.00 94.88 96 LEU A O 1
ATOM 780 N N . VAL A 1 97 ? 27.819 -1.688 -25.895 1.00 96.88 97 VAL A N 1
ATOM 781 C CA . VAL A 1 97 ? 27.736 -2.586 -24.733 1.00 96.88 97 VAL A CA 1
ATOM 782 C C . VAL A 1 97 ? 27.913 -1.807 -23.432 1.00 96.88 97 VAL A C 1
ATOM 784 O O . VAL A 1 97 ? 27.103 -1.945 -22.521 1.00 96.88 97 VAL A O 1
ATOM 787 N N . ASN A 1 98 ? 28.916 -0.930 -23.348 1.00 95.00 98 ASN A N 1
ATOM 788 C CA . ASN A 1 98 ? 29.146 -0.126 -22.146 1.00 95.00 98 ASN A CA 1
ATOM 789 C C . ASN A 1 98 ? 27.960 0.791 -21.820 1.00 95.00 98 ASN A C 1
ATOM 791 O O . ASN A 1 98 ? 27.593 0.933 -20.653 1.00 95.00 98 ASN A O 1
ATOM 795 N N . THR A 1 99 ? 27.356 1.408 -22.835 1.00 95.88 99 THR A N 1
ATOM 796 C CA . THR A 1 99 ? 26.171 2.256 -22.665 1.00 95.88 99 THR A CA 1
ATOM 797 C C . THR A 1 99 ? 24.968 1.431 -22.213 1.00 95.88 99 THR A C 1
ATOM 799 O O . THR A 1 99 ? 24.342 1.774 -21.212 1.00 95.88 99 THR A O 1
ATOM 802 N N . LEU A 1 100 ? 24.685 0.303 -22.870 1.00 95.19 100 LEU A N 1
ATOM 803 C CA . LEU A 1 100 ? 23.578 -0.583 -22.499 1.00 95.19 100 LEU A CA 1
ATOM 804 C C . LEU A 1 100 ? 23.728 -1.121 -21.073 1.00 95.19 100 LEU A C 1
ATOM 806 O O . LEU A 1 100 ? 22.773 -1.066 -20.305 1.00 95.19 100 LEU A O 1
ATOM 810 N N . THR A 1 101 ? 24.927 -1.546 -20.672 1.00 96.69 101 THR A N 1
ATOM 811 C CA . THR A 1 101 ? 25.197 -2.011 -19.302 1.00 96.69 101 THR A CA 1
ATOM 812 C C . THR A 1 101 ? 24.907 -0.927 -18.261 1.00 96.69 101 THR A C 1
ATOM 814 O O . THR A 1 101 ? 24.328 -1.216 -17.212 1.00 96.69 101 THR A O 1
ATOM 817 N N . LYS A 1 102 ? 25.246 0.340 -18.547 1.00 96.44 102 LYS A N 1
ATOM 818 C CA . LYS A 1 102 ? 24.901 1.468 -17.664 1.00 96.44 102 LYS A CA 1
ATOM 819 C C . LYS A 1 102 ? 23.387 1.653 -17.549 1.00 96.44 102 LYS A C 1
ATOM 821 O O . LYS A 1 102 ? 22.889 1.788 -16.434 1.00 96.44 102 LYS A O 1
ATOM 826 N N . HIS A 1 103 ? 22.661 1.607 -18.667 1.00 95.75 103 HIS A N 1
ATOM 827 C CA . HIS A 1 103 ? 21.199 1.722 -18.660 1.00 95.75 103 HIS A CA 1
ATOM 828 C C . HIS A 1 103 ? 20.529 0.571 -17.909 1.00 95.75 103 HIS A C 1
ATOM 830 O O . HIS A 1 103 ? 19.634 0.817 -17.106 1.00 95.75 103 HIS A O 1
ATOM 836 N N . VAL A 1 104 ? 20.989 -0.668 -18.104 1.00 97.25 104 VAL A N 1
ATOM 837 C CA . VAL A 1 104 ? 20.478 -1.837 -17.373 1.00 97.25 104 VAL A CA 1
ATOM 838 C C . VAL A 1 104 ? 20.671 -1.659 -15.870 1.00 97.25 104 VAL A C 1
ATOM 840 O O . VAL A 1 104 ? 19.722 -1.853 -15.116 1.00 97.25 104 VAL A O 1
ATOM 843 N N . LYS A 1 105 ? 21.859 -1.220 -15.432 1.00 96.00 105 LYS A N 1
ATOM 844 C CA . LYS A 1 105 ? 22.141 -0.969 -14.011 1.00 96.00 105 LYS A CA 1
ATOM 845 C C . LYS A 1 105 ? 21.254 0.134 -13.421 1.00 96.00 105 LYS A C 1
ATOM 847 O O . LYS A 1 105 ? 20.820 0.036 -12.276 1.00 96.00 105 LYS A O 1
ATOM 852 N N . GLN A 1 106 ? 20.978 1.183 -14.193 1.00 95.50 106 GLN A N 1
ATOM 853 C CA . GLN A 1 106 ? 20.075 2.250 -13.765 1.00 95.50 106 GLN A CA 1
ATOM 854 C C . GLN A 1 106 ? 18.635 1.736 -13.637 1.00 95.50 106 GLN A C 1
ATOM 856 O O . GLN A 1 106 ? 18.001 1.954 -12.609 1.00 95.50 106 GLN A O 1
ATOM 861 N N . LEU A 1 107 ? 18.144 0.997 -14.638 1.00 95.69 107 LEU A N 1
ATOM 862 C CA . LEU A 1 107 ? 16.800 0.418 -14.628 1.00 95.69 107 LEU A CA 1
ATOM 863 C C . LEU A 1 107 ? 16.613 -0.602 -13.502 1.00 95.69 107 LEU A C 1
ATOM 865 O O . LEU A 1 107 ? 15.557 -0.614 -12.872 1.00 95.69 107 LEU A O 1
ATOM 869 N N . SER A 1 108 ? 17.621 -1.430 -13.210 1.00 95.62 108 SER A N 1
ATOM 870 C CA . SER A 1 108 ? 17.554 -2.375 -12.093 1.00 95.62 108 SER A CA 1
ATOM 871 C C . SER A 1 108 ? 17.458 -1.653 -10.749 1.00 95.62 108 SER A C 1
ATOM 873 O O . SER A 1 108 ? 16.619 -2.021 -9.932 1.00 95.62 108 SER A O 1
ATOM 875 N N . GLY A 1 109 ? 18.242 -0.586 -10.551 1.00 95.81 109 GLY A N 1
ATOM 876 C CA . GLY A 1 109 ? 18.159 0.239 -9.342 1.00 95.81 109 GLY A CA 1
ATOM 877 C C . GLY A 1 109 ? 16.804 0.938 -9.201 1.00 95.81 109 GLY A C 1
ATOM 878 O O . GLY A 1 109 ? 16.197 0.907 -8.134 1.00 95.81 109 GLY A O 1
ATOM 879 N N . SER A 1 110 ? 16.269 1.503 -10.289 1.00 95.38 110 SER A N 1
ATOM 880 C CA . SER A 1 110 ? 14.930 2.107 -10.284 1.00 95.38 110 SER A CA 1
ATOM 881 C C . SER A 1 110 ? 13.830 1.085 -9.988 1.00 95.38 110 SER A C 1
ATOM 883 O O . SER A 1 110 ? 12.919 1.380 -9.219 1.00 95.38 110 SER A O 1
ATOM 885 N N . ARG A 1 111 ? 13.918 -0.130 -10.546 1.00 96.81 111 ARG A N 1
ATOM 886 C CA . ARG A 1 111 ? 12.972 -1.218 -10.253 1.00 96.81 111 ARG A CA 1
ATOM 887 C C . ARG A 1 111 ? 12.980 -1.585 -8.769 1.00 96.81 111 ARG A C 1
ATOM 889 O O . ARG A 1 111 ? 11.912 -1.772 -8.192 1.00 96.81 111 ARG A O 1
ATOM 896 N N . GLU A 1 112 ? 14.158 -1.689 -8.162 1.00 96.69 112 GLU A N 1
ATOM 897 C CA . GLU A 1 112 ? 14.297 -1.992 -6.735 1.00 96.69 112 GLU A CA 1
ATOM 898 C C . GLU A 1 112 ? 13.678 -0.889 -5.864 1.00 96.69 112 GLU A C 1
ATOM 900 O O . GLU A 1 112 ? 12.884 -1.179 -4.971 1.00 96.69 112 GLU A O 1
ATOM 905 N N . MET A 1 113 ? 13.939 0.383 -6.187 1.00 96.31 113 MET A N 1
ATOM 906 C CA . MET A 1 113 ? 13.323 1.520 -5.494 1.00 96.31 113 MET A CA 1
ATOM 907 C C . MET A 1 113 ? 11.795 1.507 -5.593 1.00 96.31 113 MET A C 1
ATOM 909 O O . MET A 1 113 ? 11.122 1.712 -4.585 1.00 96.31 113 MET A O 1
ATOM 913 N N . VAL A 1 114 ? 11.237 1.230 -6.776 1.00 97.12 114 VAL A N 1
ATOM 914 C CA . VAL A 1 114 ? 9.780 1.132 -6.970 1.00 97.12 114 VAL A CA 1
ATOM 915 C C . VAL A 1 114 ? 9.191 -0.027 -6.162 1.00 97.12 114 VAL A C 1
ATOM 917 O O . VAL A 1 114 ? 8.151 0.140 -5.530 1.00 97.12 114 VAL A O 1
ATOM 920 N N . SER A 1 115 ? 9.865 -1.179 -6.120 1.00 97.50 115 SER A N 1
ATOM 921 C CA . SER A 1 115 ? 9.439 -2.328 -5.308 1.00 97.50 115 SER A CA 1
ATOM 922 C C . SER A 1 115 ? 9.418 -2.000 -3.811 1.00 97.50 115 SER A C 1
ATOM 924 O O . SER A 1 115 ? 8.468 -2.341 -3.100 1.00 97.50 115 SER A O 1
ATOM 926 N N . ASN A 1 116 ? 10.448 -1.301 -3.329 1.00 96.88 116 ASN A N 1
ATOM 927 C CA . ASN A 1 116 ? 10.527 -0.859 -1.939 1.00 96.88 116 ASN A CA 1
ATOM 928 C C . ASN A 1 116 ? 9.437 0.167 -1.622 1.00 96.88 116 ASN A C 1
ATOM 930 O O . ASN A 1 116 ? 8.755 0.034 -0.607 1.00 96.88 116 ASN A O 1
ATOM 934 N N . LEU A 1 117 ? 9.215 1.136 -2.516 1.00 96.94 117 LEU A N 1
ATOM 935 C CA . LEU A 1 117 ? 8.151 2.126 -2.372 1.00 96.94 117 LEU A CA 1
ATOM 936 C C . LEU A 1 117 ? 6.779 1.450 -2.293 1.00 96.94 117 LEU A C 1
ATOM 938 O O . LEU A 1 117 ? 6.030 1.721 -1.366 1.00 96.94 117 LEU A O 1
ATOM 942 N N . MET A 1 118 ? 6.482 0.508 -3.191 1.00 96.69 118 MET A N 1
ATOM 943 C CA . MET A 1 118 ? 5.211 -0.221 -3.191 1.00 96.69 118 MET A CA 1
ATOM 944 C C . MET A 1 118 ? 4.986 -0.995 -1.885 1.00 96.69 118 MET A C 1
ATOM 946 O O . MET A 1 118 ? 3.879 -0.994 -1.344 1.00 96.69 118 MET A O 1
ATOM 950 N N . THR A 1 119 ? 6.040 -1.609 -1.343 1.00 96.38 119 THR A N 1
ATOM 951 C CA . THR A 1 119 ? 5.982 -2.325 -0.060 1.00 96.38 119 THR A CA 1
ATOM 952 C C . THR A 1 119 ? 5.712 -1.369 1.104 1.00 96.38 119 THR A C 1
ATOM 954 O O . THR A 1 119 ? 4.868 -1.654 1.951 1.00 96.38 119 THR A O 1
ATOM 957 N N . ILE A 1 120 ? 6.407 -0.227 1.148 1.00 96.44 120 ILE A N 1
ATOM 958 C CA . ILE A 1 120 ? 6.232 0.787 2.197 1.00 96.44 120 ILE A CA 1
ATOM 959 C C . ILE A 1 120 ? 4.836 1.406 2.116 1.00 96.44 120 ILE A C 1
ATOM 961 O O . ILE A 1 120 ? 4.147 1.475 3.128 1.00 96.44 120 ILE A O 1
ATOM 965 N N . THR A 1 121 ? 4.384 1.801 0.924 1.00 95.69 121 THR A N 1
ATOM 966 C CA . THR A 1 121 ? 3.052 2.385 0.729 1.00 95.69 121 THR A CA 1
ATOM 967 C C . THR A 1 121 ? 1.945 1.397 1.093 1.00 95.69 121 THR A C 1
ATOM 969 O O . THR A 1 121 ? 0.977 1.798 1.727 1.00 95.69 121 THR A O 1
ATOM 972 N N . SER A 1 122 ? 2.096 0.107 0.774 1.00 95.50 122 SER A N 1
ATOM 973 C CA . SER A 1 122 ? 1.114 -0.914 1.176 1.00 95.50 122 SER A CA 1
ATOM 974 C C . SER A 1 122 ? 1.010 -1.023 2.700 1.00 95.50 122 SER A C 1
ATOM 976 O O . SER A 1 122 ? -0.088 -0.970 3.246 1.00 95.50 122 SER A O 1
ATOM 978 N N . LYS A 1 123 ? 2.154 -1.074 3.397 1.00 95.94 123 LYS A N 1
ATOM 979 C CA . LYS A 1 123 ? 2.193 -1.088 4.868 1.00 95.94 123 LYS A CA 1
ATOM 980 C C . LYS A 1 123 ? 1.611 0.184 5.485 1.00 95.94 123 LYS A C 1
ATOM 982 O O . LYS A 1 123 ? 0.953 0.103 6.515 1.00 95.94 123 LYS A O 1
ATOM 987 N N . GLN A 1 124 ? 1.841 1.342 4.866 1.00 95.88 124 GLN A N 1
ATOM 988 C CA . GLN A 1 124 ? 1.274 2.610 5.327 1.00 95.88 124 GLN A CA 1
ATOM 989 C C . GLN A 1 124 ? -0.256 2.581 5.263 1.00 95.88 124 GLN A C 1
ATOM 991 O O . GLN A 1 124 ? -0.912 2.908 6.244 1.00 95.88 124 GLN A O 1
ATOM 996 N N . VAL A 1 125 ? -0.823 2.121 4.143 1.00 96.00 125 VAL A N 1
ATOM 997 C CA . VAL A 1 125 ? -2.281 2.006 3.979 1.00 96.00 125 VAL A CA 1
ATOM 998 C C . VAL A 1 125 ? -2.882 1.023 4.988 1.00 96.00 125 VAL A C 1
ATOM 1000 O O . VAL A 1 125 ? -3.929 1.307 5.568 1.00 96.00 125 VAL A O 1
ATOM 1003 N N . GLU A 1 126 ? -2.224 -0.115 5.232 1.00 93.81 126 GLU A N 1
ATOM 1004 C CA . GLU A 1 126 ? -2.647 -1.063 6.272 1.00 93.81 126 GLU A CA 1
ATOM 1005 C C . GLU A 1 126 ? -2.640 -0.415 7.663 1.00 93.81 126 GLU A C 1
ATOM 1007 O O . GLU A 1 126 ? -3.620 -0.526 8.404 1.00 93.81 126 GLU A O 1
ATOM 1012 N N . PHE A 1 127 ? -1.568 0.302 8.007 1.00 94.38 127 PHE A N 1
ATOM 1013 C CA . PHE A 1 127 ? -1.458 1.000 9.283 1.00 94.38 127 PHE A CA 1
ATOM 1014 C C . PHE A 1 127 ? -2.566 2.048 9.449 1.00 94.38 127 PHE A C 1
ATOM 1016 O O . PHE A 1 127 ? -3.273 2.028 10.456 1.00 94.38 127 PHE A O 1
ATOM 1023 N N . ASP A 1 128 ? -2.795 2.887 8.439 1.00 94.12 128 ASP A N 1
ATOM 1024 C CA . ASP A 1 128 ? -3.817 3.937 8.474 1.00 94.12 128 ASP A CA 1
ATOM 1025 C C . ASP A 1 128 ? -5.230 3.351 8.639 1.00 94.12 128 ASP A C 1
ATOM 1027 O O . ASP A 1 128 ? -6.031 3.846 9.439 1.00 94.12 128 ASP A O 1
ATOM 1031 N N . LEU A 1 129 ? -5.535 2.241 7.957 1.00 94.00 129 LEU A N 1
ATOM 1032 C CA . LEU A 1 129 ? -6.813 1.543 8.116 1.00 94.00 129 LEU A CA 1
ATOM 1033 C C . LEU A 1 129 ? -6.995 1.003 9.544 1.00 94.00 129 LEU A C 1
ATOM 1035 O O . LEU A 1 129 ? -8.074 1.126 10.133 1.00 94.00 129 LEU A O 1
ATOM 1039 N N . THR A 1 130 ? -5.946 0.412 10.123 1.00 92.38 130 THR A N 1
ATOM 1040 C CA . THR A 1 130 ? -6.008 -0.100 11.501 1.00 92.38 130 THR A CA 1
ATOM 1041 C C . THR A 1 130 ? -6.119 1.021 12.537 1.00 92.38 130 THR A C 1
ATOM 1043 O O . THR A 1 130 ? -6.919 0.891 13.466 1.00 92.38 130 THR A O 1
ATOM 1046 N N . SER A 1 131 ? -5.402 2.136 12.353 1.00 91.94 131 SER A N 1
ATOM 1047 C CA . SER A 1 131 ? -5.456 3.310 13.236 1.00 91.94 131 SER A CA 1
ATOM 1048 C C . SER A 1 131 ? -6.849 3.935 13.247 1.00 91.94 131 SER A C 1
ATOM 1050 O O . SER A 1 131 ? -7.474 4.031 14.300 1.00 91.94 131 SER A O 1
ATOM 1052 N N . THR A 1 132 ? -7.394 4.251 12.070 1.00 93.12 132 THR A N 1
ATOM 1053 C CA . THR A 1 132 ? -8.737 4.842 11.923 1.00 93.12 132 THR A CA 1
ATOM 1054 C C . THR A 1 132 ? -9.836 3.939 12.484 1.00 93.12 132 THR A C 1
ATOM 1056 O O . THR A 1 132 ? -10.734 4.399 13.192 1.00 93.12 132 THR A O 1
ATOM 1059 N N . THR A 1 133 ? -9.746 2.625 12.252 1.00 92.00 133 THR A N 1
ATOM 1060 C CA . THR A 1 133 ? -10.675 1.655 12.850 1.00 92.00 133 THR A CA 1
ATOM 1061 C C . THR A 1 133 ? -10.597 1.681 14.377 1.00 92.00 133 THR A C 1
ATOM 1063 O O . THR A 1 133 ? -11.628 1.648 15.054 1.00 92.00 133 THR A O 1
ATOM 1066 N N . MET A 1 134 ? -9.390 1.743 14.942 1.00 91.19 134 MET A N 1
ATOM 1067 C CA . MET A 1 134 ? -9.197 1.776 16.390 1.00 91.19 134 MET A CA 1
ATOM 1068 C C . MET A 1 134 ? -9.701 3.086 17.005 1.00 91.19 134 MET A C 1
ATOM 1070 O O . MET A 1 134 ? -10.395 3.050 18.018 1.00 91.19 134 MET A O 1
ATOM 1074 N N . GLU A 1 135 ? -9.435 4.224 16.366 1.00 92.69 135 GLU A N 1
ATOM 1075 C CA . GLU A 1 135 ? -9.933 5.542 16.774 1.00 92.69 135 GLU A CA 1
ATOM 1076 C C . GLU A 1 135 ? -11.465 5.575 16.822 1.00 92.69 135 GLU A C 1
ATOM 1078 O O . GLU A 1 135 ? -12.051 6.000 17.822 1.00 92.69 135 GLU A O 1
ATOM 1083 N N . HIS A 1 136 ? -12.135 5.041 15.796 1.00 92.00 136 HIS A N 1
ATOM 1084 C CA . HIS A 1 136 ? -13.592 4.919 15.796 1.00 92.00 136 HIS A CA 1
ATOM 1085 C C . HIS A 1 136 ? -14.103 4.023 16.928 1.00 92.00 136 HIS A C 1
ATOM 1087 O O . HIS A 1 136 ? -15.083 4.370 17.590 1.00 92.00 136 HIS A O 1
ATOM 1093 N N . ARG A 1 137 ? -13.438 2.891 17.195 1.00 93.19 137 ARG A N 1
ATOM 1094 C CA . ARG A 1 137 ? -13.810 2.006 18.311 1.00 93.19 137 ARG A CA 1
ATOM 1095 C C . ARG A 1 137 ? -13.673 2.710 19.656 1.00 93.19 137 ARG A C 1
ATOM 1097 O O . ARG A 1 137 ? -14.594 2.624 20.462 1.00 93.19 137 ARG A O 1
ATOM 1104 N N . VAL A 1 138 ? -12.569 3.421 19.883 1.00 93.44 138 VAL A N 1
ATOM 1105 C CA . VAL A 1 138 ? -12.353 4.205 21.108 1.00 93.44 138 VAL A CA 1
ATOM 1106 C C . VAL A 1 138 ? -13.435 5.271 21.251 1.00 93.44 138 VAL A C 1
ATOM 1108 O O . VAL A 1 138 ? -14.038 5.374 22.312 1.00 93.44 138 VAL A O 1
ATOM 1111 N N . SER A 1 139 ? -13.752 6.005 20.182 1.00 93.56 139 SER A N 1
ATOM 1112 C CA . SER A 1 139 ? -14.808 7.022 20.200 1.00 93.56 139 SER A CA 1
ATOM 1113 C C . SER A 1 139 ? -16.171 6.444 20.603 1.00 93.56 139 SER A C 1
ATOM 1115 O O . SER A 1 139 ? -16.842 6.987 21.485 1.00 93.56 139 SER A O 1
ATOM 1117 N N . VAL A 1 140 ? -16.566 5.311 20.012 1.00 93.94 140 VAL A N 1
ATOM 1118 C CA . VAL A 1 140 ? -17.832 4.642 20.342 1.00 93.94 140 VAL A CA 1
ATOM 1119 C C . VAL A 1 140 ? -17.835 4.148 21.787 1.00 93.94 140 VAL A C 1
ATOM 1121 O O . VAL A 1 140 ? -18.810 4.392 22.496 1.00 93.94 140 VAL A O 1
ATOM 1124 N N . ILE A 1 141 ? -16.760 3.489 22.231 1.00 93.44 141 ILE A N 1
ATOM 1125 C CA . ILE A 1 141 ? -16.652 2.961 23.598 1.00 93.44 141 ILE A CA 1
ATOM 1126 C C . ILE A 1 141 ? -16.707 4.098 24.618 1.00 93.44 141 ILE A C 1
ATOM 1128 O O . ILE A 1 141 ? -17.483 4.007 25.561 1.00 93.44 141 ILE A O 1
ATOM 1132 N N . SER A 1 142 ? -15.960 5.184 24.413 1.00 94.25 142 SER A N 1
ATOM 1133 C CA . SER A 1 142 ? -15.966 6.339 25.318 1.00 94.25 142 SER A CA 1
ATOM 1134 C C . SER A 1 142 ? -17.349 6.979 25.427 1.00 94.25 142 SER A C 1
ATOM 1136 O O . SER A 1 142 ? -17.768 7.354 26.520 1.00 94.25 142 SER A O 1
ATOM 1138 N N . ARG A 1 143 ? -18.092 7.066 24.315 1.00 95.06 143 ARG A N 1
ATOM 1139 C CA . ARG A 1 143 ? -19.470 7.572 24.333 1.00 95.06 143 ARG A CA 1
ATOM 1140 C C . ARG A 1 143 ? -20.392 6.669 25.150 1.00 95.06 143 ARG A C 1
ATOM 1142 O O . ARG A 1 143 ? -21.105 7.166 26.013 1.00 95.06 143 ARG A O 1
ATOM 1149 N N . VAL A 1 144 ? -20.356 5.359 24.899 1.00 93.81 144 VAL A N 1
ATOM 1150 C CA . VAL A 1 144 ? -21.179 4.388 25.640 1.00 93.81 144 VAL A CA 1
ATOM 1151 C C . VAL A 1 144 ? -20.815 4.394 27.123 1.00 93.81 144 VAL A C 1
ATOM 1153 O O . VAL A 1 144 ? -21.707 4.407 27.962 1.00 93.81 144 VAL A O 1
ATOM 1156 N N . LEU A 1 145 ? -19.524 4.448 27.456 1.00 92.81 145 LEU A N 1
ATOM 1157 C CA . LEU A 1 145 ? -19.060 4.512 28.839 1.00 92.81 145 LEU A CA 1
ATOM 1158 C C . LEU A 1 145 ? -19.624 5.745 29.552 1.00 92.81 145 LEU A C 1
ATOM 1160 O O . LEU A 1 145 ? -20.182 5.610 30.633 1.00 92.81 145 LEU A O 1
ATOM 1164 N N . SER A 1 146 ? -19.564 6.918 28.916 1.00 95.69 146 SER A N 1
ATOM 1165 C CA . SER A 1 146 ? -20.125 8.152 29.475 1.00 95.69 146 SER A CA 1
ATOM 1166 C C . SER A 1 146 ? -21.646 8.073 29.672 1.00 95.69 146 SER A C 1
ATOM 1168 O O . SER A 1 146 ? -22.163 8.520 30.698 1.00 95.69 146 SER A O 1
ATOM 1170 N N . GLU A 1 147 ? -22.374 7.472 28.725 1.00 94.75 147 GLU A N 1
ATOM 1171 C CA . GLU A 1 147 ? -23.820 7.250 28.850 1.00 94.75 147 GLU A CA 1
ATOM 1172 C C . GLU A 1 147 ? -24.155 6.297 30.013 1.00 94.75 147 GLU A C 1
ATOM 1174 O O . GLU A 1 147 ? -25.090 6.560 30.774 1.00 94.75 147 GLU A O 1
ATOM 1179 N N . GLU A 1 148 ? -23.396 5.212 30.184 1.00 90.31 148 GLU A N 1
ATOM 1180 C CA . GLU A 1 148 ? -23.588 4.254 31.279 1.00 90.31 148 GLU A CA 1
ATOM 1181 C C . GLU A 1 148 ? -23.184 4.829 32.643 1.00 90.31 148 GLU A C 1
ATOM 1183 O O . GLU A 1 148 ? -23.899 4.628 33.625 1.00 90.31 148 GLU A O 1
ATOM 1188 N N . GLU A 1 149 ? -22.105 5.610 32.718 1.00 94.44 149 GLU A N 1
ATOM 1189 C CA . GLU A 1 149 ? -21.714 6.340 33.930 1.00 94.44 149 GLU A CA 1
ATOM 1190 C C . GLU A 1 149 ? -22.818 7.305 34.376 1.00 94.44 149 GLU A C 1
ATOM 1192 O O . GLU A 1 149 ? -23.177 7.338 35.556 1.00 94.44 149 GLU A O 1
ATOM 1197 N N . ALA A 1 150 ? -23.426 8.033 33.434 1.00 95.94 150 ALA A N 1
ATOM 1198 C CA . ALA A 1 150 ? -24.541 8.926 33.729 1.00 95.94 150 ALA A CA 1
ATOM 1199 C C . ALA A 1 150 ? -25.780 8.165 34.235 1.00 95.94 150 ALA A C 1
ATOM 1201 O O . ALA A 1 150 ? -26.451 8.628 35.160 1.00 95.94 150 ALA A O 1
ATOM 1202 N N . LYS A 1 151 ? -26.090 6.990 33.667 1.00 95.19 151 LYS A N 1
ATOM 1203 C CA . LYS A 1 151 ? -27.186 6.129 34.153 1.00 95.19 151 LYS A CA 1
ATOM 1204 C C . LYS A 1 151 ? -26.909 5.603 35.557 1.00 95.19 151 LYS A C 1
ATOM 1206 O O . LYS A 1 151 ? -27.801 5.636 36.401 1.00 95.19 151 LYS A O 1
ATOM 1211 N N . LEU A 1 152 ? -25.684 5.145 35.812 1.00 93.19 152 LEU A N 1
ATOM 1212 C CA . LEU A 1 152 ? -25.269 4.651 37.121 1.00 93.19 152 LEU A CA 1
ATOM 1213 C C . LEU A 1 152 ? -25.371 5.751 38.181 1.00 93.19 152 LEU A C 1
ATOM 1215 O O . LEU A 1 152 ? -25.818 5.482 39.293 1.00 93.19 152 LEU A O 1
ATOM 1219 N N . GLN A 1 153 ? -24.986 6.982 37.835 1.00 95.56 153 GLN A N 1
ATOM 1220 C CA . GLN A 1 153 ? -25.100 8.110 38.750 1.00 95.56 153 GLN A CA 1
ATOM 1221 C C . GLN A 1 153 ? -26.561 8.398 39.109 1.00 95.56 153 GLN A C 1
ATOM 1223 O O . GLN A 1 153 ? -26.878 8.473 40.290 1.00 95.56 153 GLN A O 1
ATOM 1228 N N . ARG A 1 154 ? -27.467 8.432 38.123 1.00 96.06 154 ARG A N 1
ATOM 1229 C CA . ARG A 1 154 ? -28.908 8.603 38.386 1.00 96.06 154 ARG A CA 1
ATOM 1230 C C . ARG A 1 154 ? -29.466 7.510 39.295 1.00 96.06 154 ARG A C 1
ATOM 1232 O O . ARG A 1 154 ? -30.205 7.813 40.221 1.00 96.06 154 ARG A O 1
ATOM 1239 N N . LEU A 1 155 ? -29.081 6.252 39.066 1.00 93.56 155 LEU A N 1
ATOM 1240 C CA . LEU A 1 155 ? -29.520 5.137 39.911 1.00 93.56 155 LEU A CA 1
ATOM 1241 C C . LEU A 1 155 ? -29.032 5.275 41.361 1.00 93.56 155 LEU A C 1
ATOM 1243 O O . LEU A 1 155 ? -29.743 4.890 42.286 1.00 93.56 155 LEU A O 1
ATOM 1247 N N . LYS A 1 156 ? -27.812 5.790 41.566 1.00 94.81 156 LYS A N 1
ATOM 1248 C CA . LYS A 1 156 ? -27.284 6.066 42.910 1.00 94.81 156 LYS A CA 1
ATOM 1249 C C . LYS A 1 156 ? -28.073 7.173 43.597 1.00 94.81 156 LYS A C 1
ATOM 1251 O O . LYS A 1 156 ? -28.435 7.004 44.756 1.00 94.81 156 LYS A O 1
ATOM 1256 N N . ASP A 1 157 ? -28.360 8.253 42.877 1.00 96.44 157 ASP A N 1
ATOM 1257 C CA . ASP A 1 157 ? -29.125 9.377 43.414 1.00 96.44 157 ASP A CA 1
ATOM 1258 C C . ASP A 1 157 ? -30.541 8.915 43.824 1.00 96.44 157 ASP A C 1
ATOM 1260 O O . ASP A 1 157 ? -30.969 9.164 44.951 1.00 96.44 157 ASP A O 1
ATOM 1264 N N . GLU A 1 158 ? -31.216 8.128 42.972 1.00 95.94 158 GLU A N 1
ATOM 1265 C CA . GLU A 1 158 ? -32.519 7.511 43.278 1.00 95.94 158 GLU A CA 1
ATOM 1266 C C . GLU A 1 158 ? -32.456 6.580 44.501 1.00 95.94 158 GLU A C 1
ATOM 1268 O O . GLU A 1 158 ? -33.340 6.607 45.360 1.00 95.94 158 GLU A O 1
ATOM 1273 N N . TYR A 1 159 ? -31.406 5.761 44.615 1.00 94.00 159 TYR A N 1
ATOM 1274 C CA . TYR A 1 159 ? -31.206 4.892 45.776 1.00 94.00 159 TYR A CA 1
ATOM 1275 C C . TYR A 1 159 ? -31.050 5.698 47.072 1.00 94.00 159 TYR A C 1
ATOM 1277 O O . TYR A 1 159 ? -31.656 5.357 48.091 1.00 94.00 159 TYR A O 1
ATOM 1285 N N . ASP A 1 160 ? -30.262 6.772 47.044 1.00 95.69 160 ASP A N 1
ATOM 1286 C CA . ASP A 1 160 ? -30.038 7.624 48.211 1.00 95.69 160 ASP A CA 1
ATOM 1287 C C . ASP A 1 160 ? -31.295 8.415 48.607 1.00 95.69 160 ASP A C 1
ATOM 1289 O O . ASP A 1 160 ? -31.524 8.641 49.800 1.00 95.69 160 ASP A O 1
ATOM 1293 N N . ASP A 1 161 ? -32.134 8.803 47.642 1.00 96.38 161 ASP A N 1
ATOM 1294 C CA . ASP A 1 161 ? -33.458 9.386 47.893 1.00 96.38 161 ASP A CA 1
ATOM 1295 C C . ASP A 1 161 ? -34.388 8.387 48.597 1.00 96.38 161 ASP A C 1
ATOM 1297 O O . ASP A 1 161 ? -34.947 8.695 49.655 1.00 96.38 161 ASP A O 1
ATOM 1301 N N . VAL A 1 162 ? -34.510 7.164 48.068 1.00 95.25 162 VAL A N 1
ATOM 1302 C CA . VAL A 1 162 ? -35.359 6.112 48.657 1.00 95.25 162 VAL A CA 1
ATOM 1303 C C . VAL A 1 162 ? -34.870 5.726 50.050 1.00 95.25 162 VAL A C 1
ATOM 1305 O O . VAL A 1 162 ? -35.670 5.586 50.976 1.00 95.25 162 VAL A O 1
ATOM 1308 N N . LYS A 1 163 ? -33.552 5.597 50.235 1.00 94.62 163 LYS A N 1
ATOM 1309 C CA . LYS A 1 163 ? -32.950 5.309 51.539 1.00 94.62 163 LYS A CA 1
ATOM 1310 C C . LYS A 1 163 ? -33.297 6.385 52.565 1.00 94.62 163 LYS A C 1
ATOM 1312 O O . LYS A 1 163 ? -33.627 6.049 53.701 1.00 94.62 163 LYS A O 1
ATOM 1317 N N . ARG A 1 164 ? -33.225 7.667 52.187 1.00 95.81 164 ARG A N 1
ATOM 1318 C CA . ARG A 1 164 ? -33.620 8.774 53.071 1.00 95.81 164 ARG A CA 1
ATOM 1319 C C . ARG A 1 164 ? -35.098 8.693 53.435 1.00 95.81 164 ARG A C 1
ATOM 1321 O O . ARG A 1 164 ? -35.411 8.714 54.621 1.00 95.81 164 ARG A O 1
ATOM 1328 N N . ALA A 1 165 ? -35.972 8.495 52.449 1.00 94.88 165 ALA A N 1
ATOM 1329 C CA . ALA A 1 165 ? -37.407 8.356 52.682 1.00 94.88 165 ALA A CA 1
ATOM 1330 C C . ALA A 1 165 ? -37.738 7.193 53.637 1.00 94.88 165 ALA A C 1
ATOM 1332 O O . ALA A 1 165 ? -38.550 7.353 54.543 1.00 94.88 165 ALA A O 1
ATOM 1333 N N . LEU A 1 166 ? -37.068 6.044 53.489 1.00 92.38 166 LEU A N 1
ATOM 1334 C CA . LEU A 1 166 ? -37.252 4.892 54.375 1.00 92.38 166 LEU A CA 1
ATOM 1335 C C . LEU A 1 166 ? -36.820 5.193 55.817 1.00 92.38 166 LEU A C 1
ATOM 1337 O O . LEU A 1 166 ? -37.501 4.802 56.761 1.00 92.38 166 LEU A O 1
ATOM 1341 N N . VAL A 1 167 ? -35.692 5.886 55.997 1.00 95.62 167 VAL A N 1
ATOM 1342 C CA . VAL A 1 167 ? -35.219 6.290 57.330 1.00 95.62 167 VAL A CA 1
ATOM 1343 C C . VAL A 1 167 ? -36.204 7.254 57.988 1.00 95.62 167 VAL A C 1
ATOM 1345 O O . VAL A 1 167 ? -36.453 7.136 59.189 1.00 95.62 167 VAL A O 1
ATOM 1348 N N . ASP A 1 168 ? -36.771 8.186 57.227 1.00 93.69 168 ASP A N 1
ATOM 1349 C CA . ASP A 1 168 ? -37.761 9.131 57.741 1.00 93.69 168 ASP A CA 1
ATOM 1350 C C . ASP A 1 168 ? -39.074 8.428 58.118 1.00 93.69 168 ASP A C 1
ATOM 1352 O O . ASP A 1 168 ? -39.605 8.673 59.203 1.00 93.69 168 ASP A O 1
ATOM 1356 N N . GLU A 1 169 ? -39.543 7.485 57.295 1.00 91.62 169 GLU A N 1
ATOM 1357 C CA . GLU A 1 169 ? -40.724 6.662 57.589 1.00 91.62 169 GLU A CA 1
ATOM 1358 C C . GLU A 1 169 ? -40.499 5.776 58.826 1.00 91.62 169 GLU A C 1
ATOM 1360 O O . GLU A 1 169 ? -41.343 5.722 59.717 1.00 91.62 169 GLU A O 1
ATOM 1365 N N . ALA A 1 170 ? -39.324 5.154 58.964 1.00 89.00 170 ALA A N 1
ATOM 1366 C CA . ALA A 1 170 ? -38.985 4.366 60.149 1.00 89.00 170 ALA A CA 1
ATOM 1367 C C . ALA A 1 170 ? -39.002 5.220 61.429 1.00 89.00 170 ALA A C 1
ATOM 1369 O O . ALA A 1 170 ? -39.521 4.791 62.461 1.00 89.00 170 ALA A O 1
ATOM 1370 N N . ARG A 1 171 ? -38.488 6.458 61.374 1.00 92.88 171 ARG A N 1
ATOM 1371 C CA . ARG A 1 171 ? -38.580 7.404 62.503 1.00 92.88 171 ARG A CA 1
ATOM 1372 C C . ARG A 1 171 ? -40.026 7.775 62.814 1.00 92.88 171 ARG A C 1
ATOM 1374 O O . ARG A 1 171 ? -40.366 7.943 63.983 1.00 92.88 171 ARG A O 1
ATOM 1381 N N . HIS A 1 172 ? -40.857 7.938 61.789 1.00 90.81 172 HIS A N 1
ATOM 1382 C CA . HIS A 1 172 ? -42.274 8.230 61.960 1.00 90.81 172 HIS A CA 1
ATOM 1383 C C . HIS A 1 172 ? -43.010 7.060 62.630 1.00 90.81 172 HIS A C 1
ATOM 1385 O O . HIS A 1 172 ? -43.707 7.270 63.622 1.00 90.81 172 HIS A O 1
ATOM 1391 N N . ALA A 1 173 ? -42.761 5.826 62.183 1.00 86.00 173 ALA A N 1
ATOM 1392 C CA . ALA A 1 173 ? -43.310 4.612 62.782 1.00 86.00 173 ALA A CA 1
ATOM 1393 C C . ALA A 1 173 ? -42.912 4.450 64.262 1.00 86.00 173 ALA A C 1
ATOM 1395 O O . ALA A 1 173 ? -43.757 4.125 65.094 1.00 86.00 173 ALA A O 1
ATOM 1396 N N . VAL A 1 174 ? -41.655 4.745 64.621 1.00 90.88 174 VAL A N 1
ATOM 1397 C CA . VAL A 1 174 ? -41.205 4.733 66.028 1.00 90.88 174 VAL A CA 1
ATOM 1398 C C . VAL A 1 174 ? -41.984 5.745 66.871 1.00 90.88 174 VAL A C 1
ATOM 1400 O O . VAL A 1 174 ? -42.458 5.399 67.948 1.00 90.88 174 VAL A O 1
ATOM 1403 N N . LYS A 1 175 ? -42.187 6.972 66.375 1.00 89.75 175 LYS A N 1
ATOM 1404 C CA . LYS A 1 175 ? -42.983 7.986 67.090 1.00 89.75 175 LYS A CA 1
ATOM 1405 C C . LYS A 1 175 ? -44.440 7.566 67.260 1.00 89.75 175 LYS A C 1
ATOM 1407 O O . LYS A 1 175 ? -45.011 7.791 68.323 1.00 89.75 175 LYS A O 1
ATOM 1412 N N . LEU A 1 176 ? -45.043 6.974 66.228 1.00 86.00 176 LEU A N 1
ATOM 1413 C CA . LEU A 1 176 ? -46.403 6.435 66.302 1.00 86.00 176 LEU A CA 1
ATOM 1414 C C . LEU A 1 176 ? -46.501 5.344 67.368 1.00 86.00 176 LEU A C 1
ATOM 1416 O O . LEU A 1 176 ? -47.403 5.402 68.201 1.00 86.00 176 LEU A O 1
ATOM 1420 N N . LYS A 1 177 ? -45.536 4.417 67.398 1.00 85.00 177 LYS A N 1
ATOM 1421 C CA . LYS A 1 177 ? -45.440 3.387 68.435 1.00 85.00 177 LYS A CA 1
ATOM 1422 C C . LYS A 1 177 ? -45.346 4.003 69.835 1.00 85.00 177 LYS A C 1
ATOM 1424 O O . LYS A 1 177 ? -46.140 3.646 70.694 1.00 85.00 177 LYS A O 1
ATOM 1429 N N . GLU A 1 178 ? -44.453 4.967 70.056 1.00 85.75 178 GLU A N 1
ATOM 1430 C CA . GLU A 1 178 ? -44.318 5.650 71.354 1.00 85.75 178 GLU A CA 1
ATOM 1431 C C . GLU A 1 178 ? -45.595 6.396 71.776 1.00 85.75 178 GLU A C 1
ATOM 1433 O O . GLU A 1 178 ? -45.910 6.483 72.963 1.00 85.75 178 GLU A O 1
ATOM 1438 N N . CYS A 1 179 ? -46.316 6.994 70.823 1.00 83.69 179 CYS A N 1
ATOM 1439 C CA . CYS A 1 179 ? -47.599 7.644 71.087 1.00 83.69 179 CYS A CA 1
ATOM 1440 C C . CYS A 1 179 ? -48.680 6.621 71.456 1.00 83.69 179 CYS A C 1
ATOM 1442 O O . CYS A 1 179 ? -49.435 6.868 72.393 1.00 83.69 179 CYS A O 1
ATOM 1444 N N . ALA A 1 180 ? -48.731 5.482 70.760 1.00 76.44 180 ALA A N 1
ATOM 1445 C CA . ALA A 1 180 ? -49.647 4.389 71.065 1.00 76.44 180 ALA A CA 1
ATOM 1446 C C . ALA A 1 180 ? -49.352 3.770 72.440 1.00 76.44 180 ALA A C 1
ATOM 1448 O O . ALA A 1 180 ? -50.274 3.580 73.221 1.00 76.44 180 ALA A O 1
ATOM 1449 N N . GLU A 1 181 ? -48.079 3.543 72.779 1.00 77.69 181 GLU A N 1
ATOM 1450 C CA . GLU A 1 181 ? -47.653 3.048 74.097 1.00 77.69 181 GLU A CA 1
ATOM 1451 C C . GLU A 1 181 ? -47.983 4.037 75.226 1.00 77.69 181 GLU A C 1
ATOM 1453 O O . GLU A 1 181 ? -48.387 3.616 76.302 1.00 77.69 181 GLU A O 1
ATOM 1458 N N . ARG A 1 182 ? -47.877 5.354 74.991 1.00 78.31 182 ARG A N 1
ATOM 1459 C CA . ARG A 1 182 ? -48.291 6.380 75.972 1.00 78.31 182 ARG A CA 1
ATOM 1460 C C . ARG A 1 182 ? -49.805 6.508 76.127 1.00 78.31 182 ARG A C 1
ATOM 1462 O O . ARG A 1 182 ? -50.273 6.878 77.198 1.00 78.31 182 ARG A O 1
ATOM 1469 N N . ALA A 1 183 ? -50.555 6.289 75.051 1.00 73.12 183 ALA A N 1
ATOM 1470 C CA . ALA A 1 183 ? -52.014 6.268 75.084 1.00 73.12 183 ALA A CA 1
ATOM 1471 C C . ALA A 1 183 ? -52.557 4.933 75.619 1.00 73.12 183 ALA A C 1
ATOM 1473 O O . ALA A 1 183 ? -53.725 4.864 76.007 1.00 73.12 183 ALA A O 1
ATOM 1474 N N . ALA A 1 184 ? -51.725 3.887 75.644 1.00 61.16 184 ALA A N 1
ATOM 1475 C CA . ALA A 1 184 ? -52.079 2.607 76.220 1.00 61.16 184 ALA A CA 1
ATOM 1476 C C . ALA A 1 184 ? -52.259 2.774 77.740 1.00 61.16 184 ALA A C 1
ATOM 1478 O O . ALA A 1 184 ? -51.371 3.298 78.415 1.00 61.16 184 ALA A O 1
ATOM 1479 N N . PRO A 1 185 ? -53.408 2.367 78.299 1.00 60.09 185 PRO A N 1
ATOM 1480 C CA . PRO A 1 185 ? -53.651 2.481 79.729 1.00 60.09 185 PRO A CA 1
ATOM 1481 C C . PRO A 1 185 ? -52.637 1.629 80.506 1.00 60.09 185 PRO A C 1
ATOM 1483 O O . PRO A 1 185 ? -52.516 0.430 80.254 1.00 60.09 185 PRO A O 1
ATOM 1486 N N . GLU A 1 186 ? -51.918 2.240 81.455 1.00 60.78 186 GLU A N 1
ATOM 1487 C CA . GLU A 1 186 ? -51.002 1.517 82.344 1.00 60.78 186 GLU A CA 1
ATOM 1488 C C . GLU A 1 186 ? -51.771 0.447 83.117 1.00 60.78 186 GLU A C 1
ATOM 1490 O O . GLU A 1 186 ? -52.701 0.754 83.864 1.00 60.78 186 GLU A O 1
ATOM 1495 N N . ASN A 1 187 ? -51.376 -0.806 82.877 1.00 58.38 187 ASN A N 1
ATOM 1496 C CA . ASN A 1 187 ? -51.824 -2.028 83.533 1.00 58.38 187 ASN A CA 1
ATOM 1497 C C . ASN A 1 187 ? -53.272 -1.964 84.036 1.00 58.38 187 ASN A C 1
ATOM 1499 O O . ASN A 1 187 ? -53.562 -1.972 85.235 1.00 58.38 187 ASN A O 1
ATOM 1503 N N . HIS A 1 188 ? -54.204 -1.888 83.084 1.00 52.72 188 HIS A N 1
ATOM 1504 C CA . HIS A 1 188 ? -55.601 -2.118 83.407 1.00 52.72 188 HIS A CA 1
ATOM 1505 C C . HIS A 1 188 ? -55.701 -3.548 83.973 1.00 52.72 188 HIS A C 1
ATOM 1507 O O . HIS A 1 188 ? -55.271 -4.471 83.283 1.00 52.72 188 HIS A O 1
ATOM 1513 N N . PRO A 1 189 ? -56.310 -3.790 85.149 1.00 58.09 189 PRO A N 1
ATOM 1514 C CA . PRO A 1 189 ? -56.424 -5.128 85.762 1.00 58.09 189 PRO A CA 1
ATOM 1515 C C . PRO A 1 189 ? -57.207 -6.150 84.909 1.00 58.09 189 PRO A C 1
ATOM 1517 O O . PRO A 1 189 ? -57.433 -7.281 85.318 1.00 58.09 189 PRO A O 1
ATOM 1520 N N . ALA A 1 190 ? -57.648 -5.744 83.716 1.00 56.94 190 ALA A N 1
ATOM 1521 C CA . ALA A 1 190 ? -58.205 -6.616 82.694 1.00 56.94 190 ALA A CA 1
ATOM 1522 C C . ALA A 1 190 ? -57.121 -7.370 81.898 1.00 56.94 190 ALA A C 1
ATOM 1524 O O . ALA A 1 190 ? -57.419 -8.437 81.372 1.00 56.94 190 ALA A O 1
ATOM 1525 N N . PHE A 1 191 ? -55.886 -6.850 81.817 1.00 54.44 191 PHE A N 1
ATOM 1526 C CA . PHE A 1 191 ? -54.776 -7.503 81.110 1.00 54.44 191 PHE A CA 1
ATOM 1527 C C . PHE A 1 191 ? -54.202 -8.694 81.891 1.00 54.44 191 PHE A C 1
ATOM 1529 O O . PHE A 1 191 ? -53.750 -9.646 81.267 1.00 54.44 191 PHE A O 1
ATOM 1536 N N . ASP A 1 192 ? -54.323 -8.704 83.223 1.00 60.84 192 ASP A N 1
ATOM 1537 C CA . ASP A 1 192 ? -53.948 -9.848 84.075 1.00 60.84 192 ASP A CA 1
ATOM 1538 C C . ASP A 1 192 ? -54.862 -11.077 83.871 1.00 60.84 192 ASP A C 1
ATOM 1540 O O . ASP A 1 192 ? -54.546 -12.180 84.311 1.00 60.84 192 ASP A O 1
ATOM 1544 N N . CYS A 1 193 ? -56.011 -10.886 83.214 1.00 61.97 193 CYS A N 1
ATOM 1545 C CA . CYS A 1 193 ? -56.998 -11.926 82.917 1.00 61.97 193 CYS A CA 1
ATOM 1546 C C . CYS A 1 193 ? -56.954 -12.393 81.453 1.00 61.97 193 CYS A C 1
ATOM 1548 O O . CYS A 1 193 ? -57.827 -13.161 81.035 1.00 61.97 193 CYS A O 1
ATOM 1550 N N . LEU A 1 194 ? -56.000 -11.901 80.655 1.00 61.97 194 LEU A N 1
ATOM 1551 C CA . LEU A 1 194 ? -55.861 -12.325 79.267 1.00 61.97 194 LEU A CA 1
ATOM 1552 C C . LEU A 1 194 ? -55.161 -13.689 79.194 1.00 61.97 194 LEU A C 1
ATOM 1554 O O . LEU A 1 194 ? -54.224 -13.940 79.946 1.00 61.97 194 LEU A O 1
ATOM 1558 N N . PRO A 1 195 ? -55.617 -14.586 78.312 1.00 63.81 195 PRO A N 1
ATOM 1559 C CA . PRO A 1 195 ? -55.048 -15.919 78.198 1.00 63.81 195 PRO A CA 1
ATOM 1560 C C . PRO A 1 195 ? -53.681 -15.923 77.495 1.00 63.81 195 PRO A C 1
ATOM 1562 O O . PRO A 1 195 ? -53.492 -15.266 76.472 1.00 63.81 195 PRO A O 1
ATOM 1565 N N . ASP A 1 196 ? -52.755 -16.739 78.002 1.00 65.12 196 ASP A N 1
ATOM 1566 C CA . ASP A 1 196 ? -51.357 -16.808 77.546 1.00 65.12 196 ASP A CA 1
ATOM 1567 C C . ASP A 1 196 ? -51.144 -17.691 76.297 1.00 65.12 196 ASP A C 1
ATOM 1569 O O . ASP A 1 196 ? -50.027 -17.794 75.781 1.00 65.12 196 ASP A O 1
ATOM 1573 N N . SER A 1 197 ? -52.191 -18.358 75.790 1.00 73.31 197 SER A N 1
ATOM 1574 C CA . SER A 1 197 ? -52.095 -19.263 74.638 1.00 73.31 197 SER A CA 1
ATOM 1575 C C . SER A 1 197 ? -52.885 -18.772 73.420 1.00 73.31 197 SER A C 1
ATOM 1577 O O . SER A 1 197 ? -54.031 -18.336 73.519 1.00 73.31 197 SER A O 1
ATOM 1579 N N . ALA A 1 198 ? -52.298 -18.914 72.225 1.00 62.38 198 ALA A N 1
ATOM 1580 C CA . ALA A 1 198 ? -52.922 -18.494 70.963 1.00 62.38 198 ALA A CA 1
ATOM 1581 C C . ALA A 1 198 ? -54.292 -19.155 70.704 1.00 62.38 198 ALA A C 1
ATOM 1583 O O . ALA A 1 198 ? -55.151 -18.579 70.040 1.00 62.38 198 ALA A O 1
ATOM 1584 N N . VAL A 1 199 ? -54.508 -20.356 71.252 1.00 71.88 199 VAL A N 1
ATOM 1585 C CA . VAL A 1 199 ? -55.770 -21.100 71.129 1.00 71.88 199 VAL A CA 1
ATOM 1586 C C . VAL A 1 199 ? -56.870 -20.467 71.983 1.00 71.88 199 VAL A C 1
ATOM 1588 O O . VAL A 1 199 ? -57.992 -20.292 71.512 1.00 71.88 199 VAL A O 1
ATOM 1591 N N . GLU A 1 200 ? -56.556 -20.079 73.218 1.00 71.12 200 GLU A N 1
ATOM 1592 C CA . GLU A 1 200 ? -57.507 -19.408 74.110 1.00 71.12 200 GLU A CA 1
ATOM 1593 C C . GLU A 1 200 ? -57.807 -17.977 73.657 1.00 71.12 200 GLU A C 1
ATOM 1595 O O . GLU A 1 200 ? -58.956 -17.544 73.747 1.00 71.12 200 GLU A O 1
ATOM 1600 N N . ILE A 1 201 ? -56.812 -17.274 73.099 1.00 71.38 201 ILE A N 1
ATOM 1601 C CA . ILE A 1 201 ? -57.016 -15.967 72.461 1.00 71.38 201 ILE A CA 1
ATOM 1602 C C . ILE A 1 201 ? -58.013 -16.106 71.305 1.00 71.38 201 ILE A C 1
ATOM 1604 O O . ILE A 1 201 ? -58.970 -15.342 71.241 1.00 71.38 201 ILE A O 1
ATOM 1608 N N . HIS A 1 202 ? -57.861 -17.103 70.426 1.00 72.00 202 HIS A N 1
ATOM 1609 C CA . HIS A 1 202 ? -58.806 -17.314 69.323 1.00 72.00 202 HIS A CA 1
ATOM 1610 C C . HIS A 1 202 ? -60.224 -17.659 69.791 1.00 72.00 202 HIS A C 1
ATOM 1612 O O . HIS A 1 202 ? -61.184 -17.108 69.254 1.00 72.00 202 HIS A O 1
ATOM 1618 N N . ALA A 1 203 ? -60.367 -18.498 70.819 1.00 75.25 203 ALA A N 1
ATOM 1619 C CA . ALA A 1 203 ? -61.674 -18.834 71.382 1.00 75.25 203 ALA A CA 1
ATOM 1620 C C . ALA A 1 203 ? -62.354 -17.624 72.053 1.00 75.25 203 ALA A C 1
ATOM 1622 O O . ALA A 1 203 ? -63.568 -17.436 71.933 1.00 75.25 203 ALA A O 1
ATOM 1623 N N . GLN A 1 204 ? -61.583 -16.771 72.738 1.00 72.25 204 GLN A N 1
ATOM 1624 C CA . GLN A 1 204 ? -62.102 -15.519 73.289 1.00 72.25 204 GLN A CA 1
ATOM 1625 C C . GLN A 1 204 ? -62.447 -14.512 72.196 1.00 72.25 204 GLN A C 1
ATOM 1627 O O . GLN A 1 204 ? -63.482 -13.863 72.306 1.00 72.25 204 GLN A O 1
ATOM 1632 N N . VAL A 1 205 ? -61.642 -14.410 71.135 1.00 71.38 205 VAL A N 1
ATOM 1633 C CA . VAL A 1 205 ? -61.958 -13.572 69.973 1.00 71.38 205 VAL A CA 1
ATOM 1634 C C . VAL A 1 205 ? -63.279 -14.022 69.358 1.00 71.38 205 VAL A C 1
ATOM 1636 O O . VAL A 1 205 ? -64.157 -13.186 69.230 1.00 71.38 205 VAL A O 1
ATOM 1639 N N . GLU A 1 206 ? -63.500 -15.314 69.096 1.00 73.50 206 GLU A N 1
ATOM 1640 C CA . GLU A 1 206 ? -64.791 -15.808 68.582 1.00 73.50 206 GLU A CA 1
ATOM 1641 C C . GLU A 1 206 ? -65.967 -15.480 69.513 1.00 73.50 206 GLU A C 1
ATOM 1643 O O . GLU A 1 206 ? -67.005 -14.994 69.060 1.00 73.50 206 GLU A O 1
ATOM 1648 N N . SER A 1 207 ? -65.801 -15.679 70.822 1.00 71.12 207 SER A N 1
ATOM 1649 C CA . SER A 1 207 ? -66.826 -15.357 71.823 1.00 71.12 207 SER A CA 1
ATOM 1650 C C . SER A 1 207 ? -67.148 -13.856 71.868 1.00 71.12 207 SER A C 1
ATOM 1652 O O . SER A 1 207 ? -68.315 -13.455 71.864 1.00 71.12 207 SER A O 1
ATOM 1654 N N . ILE A 1 208 ? -66.117 -13.006 71.840 1.00 67.56 208 ILE A N 1
ATOM 1655 C CA . ILE A 1 208 ? -66.247 -11.547 71.836 1.00 67.56 208 ILE A CA 1
ATOM 1656 C C . ILE A 1 208 ? -66.786 -11.057 70.490 1.00 67.56 208 ILE A C 1
ATOM 1658 O O . ILE A 1 208 ? -67.604 -10.148 70.483 1.00 67.56 208 ILE A O 1
ATOM 1662 N N . THR A 1 209 ? -66.427 -11.665 69.359 1.00 69.31 209 THR A N 1
ATOM 1663 C CA . THR A 1 209 ? -66.989 -11.358 68.034 1.00 69.31 209 THR A CA 1
ATOM 1664 C C . THR A 1 209 ? -68.490 -11.657 67.998 1.00 69.31 209 THR A C 1
ATOM 1666 O O . THR A 1 209 ? -69.271 -10.838 67.511 1.00 69.31 209 THR A O 1
ATOM 1669 N N . VAL A 1 210 ? -68.925 -12.775 68.587 1.00 67.44 210 VAL A N 1
ATOM 1670 C CA . VAL A 1 210 ? -70.352 -13.115 68.736 1.00 67.44 210 VAL A CA 1
ATOM 1671 C C . VAL A 1 210 ? -71.071 -12.146 69.689 1.00 67.44 210 VAL A C 1
ATOM 1673 O O . VAL A 1 210 ? -72.222 -11.770 69.441 1.00 67.44 210 VAL A O 1
ATOM 1676 N N . ALA A 1 211 ? -70.401 -11.691 70.752 1.00 62.56 211 ALA A N 1
ATOM 1677 C CA . ALA A 1 211 ? -70.935 -10.687 71.674 1.00 62.56 211 ALA A CA 1
ATOM 1678 C C . ALA A 1 211 ? -70.994 -9.275 71.051 1.00 62.56 211 ALA A C 1
ATOM 1680 O O . ALA A 1 211 ? -71.967 -8.548 71.259 1.00 62.56 211 ALA A O 1
ATOM 1681 N N . LEU A 1 212 ? -70.001 -8.901 70.238 1.00 57.62 212 LEU A N 1
ATOM 1682 C CA . LEU A 1 212 ? -69.920 -7.631 69.510 1.00 57.62 212 LEU A CA 1
ATOM 1683 C C . LEU A 1 212 ? -70.967 -7.535 68.402 1.00 57.62 212 LEU A C 1
ATOM 1685 O O . LEU A 1 212 ? -71.518 -6.456 68.197 1.00 57.62 212 LEU A O 1
ATOM 1689 N N . ALA A 1 213 ? -71.343 -8.659 67.781 1.00 62.09 213 ALA A N 1
ATOM 1690 C CA . ALA A 1 213 ? -72.487 -8.725 66.867 1.00 62.09 213 ALA A CA 1
ATOM 1691 C C . ALA A 1 213 ? -73.815 -8.270 67.517 1.00 62.09 213 ALA A C 1
ATOM 1693 O O . ALA A 1 213 ? -74.774 -7.956 66.812 1.00 62.09 213 ALA A O 1
ATOM 1694 N N . HIS A 1 214 ? -73.870 -8.199 68.854 1.00 56.53 214 HIS A N 1
ATOM 1695 C CA . HIS A 1 214 ? -75.024 -7.751 69.636 1.00 56.53 214 HIS A CA 1
ATOM 1696 C C . HIS A 1 214 ? -74.777 -6.445 70.418 1.00 56.53 214 HIS A C 1
ATOM 1698 O O . HIS A 1 214 ? -75.657 -5.998 71.160 1.00 56.53 214 HIS A O 1
ATOM 1704 N N . PHE A 1 215 ? -73.612 -5.808 70.270 1.00 52.62 215 PHE A N 1
ATOM 1705 C CA . PHE A 1 215 ? -73.233 -4.633 71.055 1.00 52.62 215 PHE A CA 1
ATOM 1706 C C . PHE A 1 215 ? -73.821 -3.340 70.465 1.00 52.62 215 PHE A C 1
ATOM 1708 O O . PHE A 1 215 ? -73.751 -3.091 69.265 1.00 52.62 215 PHE A O 1
ATOM 1715 N N . ARG A 1 216 ? -74.407 -2.492 71.321 1.00 55.31 216 ARG A N 1
ATOM 1716 C CA . ARG A 1 216 ? -74.981 -1.174 70.972 1.00 55.31 216 ARG A CA 1
ATOM 1717 C C . ARG A 1 216 ? -74.265 -0.032 71.712 1.00 55.31 216 ARG A C 1
ATOM 1719 O O . ARG A 1 216 ? -74.904 0.771 72.386 1.00 55.31 216 ARG A O 1
ATOM 1726 N N . GLY A 1 217 ? -72.934 -0.021 71.655 1.00 61.84 217 GLY A N 1
ATOM 1727 C CA . GLY A 1 217 ? -72.082 1.040 72.214 1.00 61.84 217 GLY A CA 1
ATOM 1728 C C . GLY A 1 217 ? -71.848 2.207 71.244 1.00 61.84 217 GLY A C 1
ATOM 1729 O O . GLY A 1 217 ? -72.325 2.177 70.113 1.00 61.84 217 GLY A O 1
ATOM 1730 N N . ASP A 1 218 ? -71.119 3.239 71.691 1.00 58.34 218 ASP A N 1
ATOM 1731 C CA . ASP A 1 218 ? -70.829 4.455 70.910 1.00 58.34 218 ASP A CA 1
ATOM 1732 C C . ASP A 1 218 ? -69.967 4.118 69.673 1.00 58.34 218 ASP A C 1
ATOM 1734 O O . ASP A 1 218 ? -68.774 3.827 69.780 1.00 58.34 218 ASP A O 1
ATOM 1738 N N . LEU A 1 219 ? -70.605 4.139 68.498 1.00 59.44 219 LEU A N 1
ATOM 1739 C CA . LEU A 1 219 ? -70.069 3.733 67.186 1.00 59.44 219 LEU A CA 1
ATOM 1740 C C . LEU A 1 219 ? -68.773 4.455 66.788 1.00 59.44 219 LEU A C 1
ATOM 1742 O O . LEU A 1 219 ? -67.983 3.926 66.017 1.00 59.44 219 LEU A O 1
ATOM 1746 N N . ARG A 1 220 ? -68.507 5.623 67.379 1.00 61.19 220 ARG A N 1
ATOM 1747 C CA . ARG A 1 220 ? -67.336 6.455 67.075 1.00 61.19 220 ARG A CA 1
ATOM 1748 C C . ARG A 1 220 ? -66.000 5.780 67.386 1.00 61.19 220 ARG A C 1
ATOM 1750 O O . ARG A 1 220 ? -65.012 6.084 66.731 1.00 61.19 220 ARG A O 1
ATOM 1757 N N . VAL A 1 221 ? -65.954 4.877 68.370 1.00 61.91 221 VAL A N 1
ATOM 1758 C CA . VAL A 1 221 ? -64.724 4.130 68.692 1.00 61.91 221 VAL A CA 1
ATOM 1759 C C . VAL A 1 221 ? -64.469 3.032 67.654 1.00 61.91 221 VAL A C 1
ATOM 1761 O O . VAL A 1 221 ? -63.325 2.829 67.255 1.00 61.91 221 VAL A O 1
ATOM 1764 N N . LEU A 1 222 ? -65.524 2.376 67.157 1.00 63.12 222 LEU A N 1
ATOM 1765 C CA . LEU A 1 222 ? -65.408 1.407 66.062 1.00 63.12 222 LEU A CA 1
ATOM 1766 C C . LEU A 1 222 ? -64.947 2.095 64.778 1.00 63.12 222 LEU A C 1
ATOM 1768 O O . LEU A 1 222 ? -63.989 1.624 64.178 1.00 63.12 222 LEU A O 1
ATOM 1772 N N . ASP A 1 223 ? -65.512 3.261 64.449 1.00 67.25 223 ASP A N 1
ATOM 1773 C CA . ASP A 1 223 ? -65.071 4.060 63.301 1.00 67.25 223 ASP A CA 1
ATOM 1774 C C . ASP A 1 223 ? -63.570 4.396 63.393 1.00 67.25 223 ASP A C 1
ATOM 1776 O O . ASP A 1 223 ? -62.848 4.295 62.405 1.00 67.25 223 ASP A O 1
ATOM 1780 N N . THR A 1 224 ? -63.059 4.746 64.584 1.00 70.25 224 THR A N 1
ATOM 1781 C CA . THR A 1 224 ? -61.620 5.014 64.766 1.00 70.25 224 THR A CA 1
ATOM 1782 C C . THR A 1 224 ? -60.748 3.766 64.648 1.00 70.25 224 THR A C 1
ATOM 1784 O O . THR A 1 224 ? -59.650 3.853 64.107 1.00 70.25 224 THR A O 1
ATOM 1787 N N . TYR A 1 225 ? -61.213 2.607 65.119 1.00 67.81 225 TYR A N 1
ATOM 1788 C CA . TYR A 1 225 ? -60.468 1.352 64.991 1.00 67.81 225 TYR A CA 1
ATOM 1789 C C . TYR A 1 225 ? -60.472 0.839 63.549 1.00 67.81 225 TYR A C 1
ATOM 1791 O O . TYR A 1 225 ? -59.424 0.434 63.058 1.00 67.81 225 TYR A O 1
ATOM 1799 N N . GLU A 1 226 ? -61.605 0.923 62.850 1.00 74.75 226 GLU A N 1
ATOM 1800 C CA . GLU A 1 226 ? -61.707 0.597 61.424 1.00 74.75 226 GLU A CA 1
ATOM 1801 C C . GLU A 1 226 ? -60.834 1.534 60.578 1.00 74.75 226 GLU A C 1
ATOM 1803 O O . GLU A 1 226 ? -60.151 1.080 59.660 1.00 74.75 226 GLU A O 1
ATOM 1808 N N . GLN A 1 227 ? -60.782 2.825 60.922 1.00 73.88 227 GLN A N 1
ATOM 1809 C CA . GLN A 1 227 ? -59.893 3.798 60.286 1.00 73.88 227 GLN A CA 1
ATOM 1810 C C . GLN A 1 227 ? -58.414 3.423 60.483 1.00 73.88 227 GLN A C 1
ATOM 1812 O O . GLN A 1 227 ? -57.669 3.348 59.508 1.00 73.88 227 GLN A O 1
ATOM 1817 N N . VAL A 1 228 ? -57.994 3.138 61.722 1.00 72.81 228 VAL A N 1
ATOM 1818 C CA . VAL A 1 228 ? -56.607 2.749 62.036 1.00 72.81 228 VAL A CA 1
ATOM 1819 C C . VAL A 1 228 ? -56.244 1.412 61.390 1.00 72.81 228 VAL A C 1
ATOM 1821 O O . VAL A 1 228 ? -55.144 1.264 60.867 1.00 72.81 228 VAL A O 1
ATOM 1824 N N . GLN A 1 229 ? -57.163 0.447 61.366 1.00 74.56 229 GLN A N 1
ATOM 1825 C CA . GLN A 1 229 ? -56.947 -0.842 60.712 1.00 74.56 229 GLN A CA 1
ATOM 1826 C C . GLN A 1 229 ? -56.734 -0.669 59.205 1.00 74.56 229 GLN A C 1
ATOM 1828 O O . GLN A 1 229 ? -55.807 -1.245 58.639 1.00 74.56 229 GLN A O 1
ATOM 1833 N N . LYS A 1 230 ? -57.526 0.196 58.569 1.00 81.25 230 LYS A N 1
ATOM 1834 C CA . LYS A 1 230 ? -57.369 0.525 57.153 1.00 81.25 230 LYS A CA 1
ATOM 1835 C C . LYS A 1 230 ? -56.052 1.254 56.866 1.00 81.25 230 LYS A C 1
ATOM 1837 O O . LYS A 1 230 ? -55.404 0.967 55.864 1.00 81.25 230 LYS A O 1
ATOM 1842 N N . GLU A 1 231 ? -55.627 2.155 57.751 1.00 80.88 231 GLU A N 1
ATOM 1843 C CA . GLU A 1 231 ? -54.328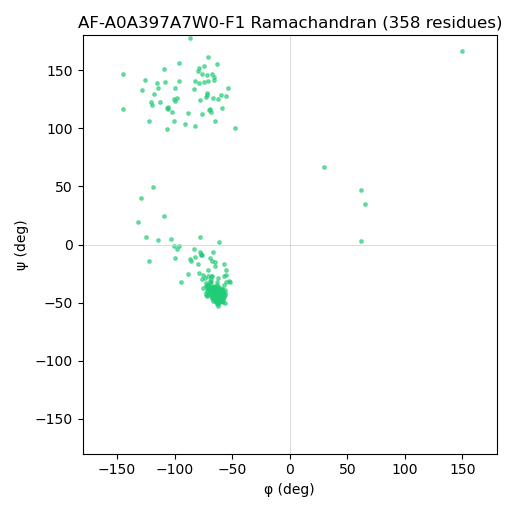 2.835 57.648 1.00 80.88 231 GLU A CA 1
ATOM 1844 C C . GLU A 1 231 ? -53.149 1.860 57.794 1.00 80.88 231 GLU A C 1
ATOM 1846 O O . GLU A 1 231 ? -52.166 1.974 57.060 1.00 80.88 231 GLU A O 1
ATOM 1851 N N . ILE A 1 232 ? -53.256 0.871 58.689 1.00 76.38 232 ILE A N 1
ATOM 1852 C CA . ILE A 1 232 ? -52.259 -0.198 58.840 1.00 76.38 232 ILE A CA 1
ATOM 1853 C C . ILE A 1 232 ? -52.202 -1.054 57.572 1.00 76.38 232 ILE A C 1
ATOM 1855 O O . ILE A 1 232 ? -51.117 -1.251 57.029 1.00 76.38 232 ILE A O 1
ATOM 1859 N N . GLU A 1 233 ? -53.346 -1.498 57.048 1.00 84.62 233 GLU A N 1
ATOM 1860 C CA . GLU A 1 233 ? -53.410 -2.291 55.812 1.00 84.62 233 GLU A CA 1
ATOM 1861 C C . GLU A 1 233 ? -52.831 -1.528 54.605 1.00 84.62 233 GLU A C 1
ATOM 1863 O O . GLU A 1 233 ? -52.093 -2.090 53.790 1.00 84.62 233 GLU A O 1
ATOM 1868 N N . GLU A 1 234 ? -53.106 -0.224 54.492 1.00 85.44 234 GLU A N 1
ATOM 1869 C CA . GLU A 1 234 ? -52.529 0.630 53.449 1.00 85.44 234 GLU A CA 1
ATOM 1870 C C . GLU A 1 234 ? -51.009 0.800 53.612 1.00 85.44 234 GLU A C 1
ATOM 1872 O O . GLU A 1 234 ? -50.270 0.755 52.618 1.00 85.44 234 GLU A O 1
ATOM 1877 N N . ALA A 1 235 ? -50.521 0.952 54.846 1.00 77.81 235 ALA A N 1
ATOM 1878 C CA . ALA A 1 235 ? -49.096 1.049 55.147 1.00 77.81 235 ALA A CA 1
ATOM 1879 C C . ALA A 1 235 ? -48.353 -0.266 54.856 1.00 77.81 235 ALA A C 1
ATOM 1881 O O . ALA A 1 235 ? -47.293 -0.239 54.224 1.00 77.81 235 ALA A O 1
ATOM 1882 N N . GLU A 1 236 ? -48.921 -1.414 55.230 1.00 80.12 236 GLU A N 1
ATOM 1883 C CA . GLU A 1 236 ? -48.375 -2.743 54.930 1.00 80.12 236 GLU A CA 1
ATOM 1884 C C . GLU A 1 236 ? -48.343 -3.008 53.420 1.00 80.12 236 GLU A C 1
ATOM 1886 O O . GLU A 1 236 ? -47.326 -3.450 52.878 1.00 80.12 236 GLU A O 1
ATOM 1891 N N . ALA A 1 237 ? -49.408 -2.648 52.696 1.00 87.31 237 ALA A N 1
ATOM 1892 C CA . ALA A 1 237 ? -49.443 -2.762 51.241 1.00 87.31 237 ALA A CA 1
ATOM 1893 C C . ALA A 1 237 ? -48.391 -1.8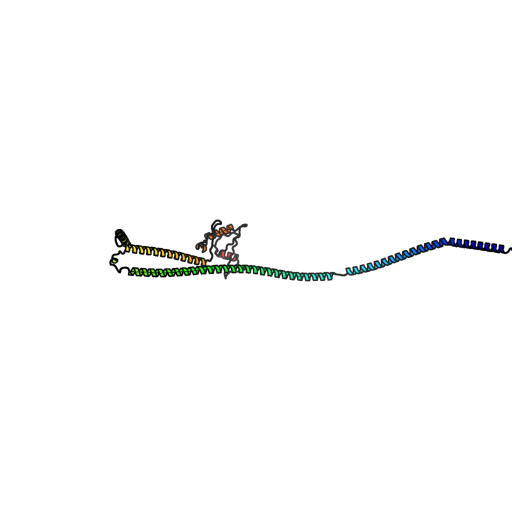65 50.564 1.00 87.31 237 ALA A C 1
ATOM 1895 O O . ALA A 1 237 ? -47.791 -2.250 49.553 1.00 87.31 237 ALA A O 1
ATOM 1896 N N . LYS A 1 238 ? -48.146 -0.665 51.102 1.00 85.06 238 LYS A N 1
ATOM 1897 C CA . LYS A 1 238 ? -47.094 0.240 50.619 1.00 85.06 238 LYS A CA 1
ATOM 1898 C C . LYS A 1 238 ? -45.699 -0.327 50.898 1.00 85.06 238 LYS A C 1
ATOM 1900 O O . LYS A 1 238 ? -44.852 -0.279 50.003 1.00 85.06 238 LYS A O 1
ATOM 1905 N N . LEU A 1 239 ? -45.480 -0.905 52.081 1.00 77.88 239 LEU A N 1
ATOM 1906 C CA . LEU A 1 239 ? -44.224 -1.556 52.457 1.00 77.88 239 LEU A CA 1
ATOM 1907 C C . LEU A 1 239 ? -43.916 -2.734 51.524 1.00 77.88 239 LEU A C 1
ATOM 1909 O O . LEU A 1 239 ? -42.845 -2.765 50.923 1.00 77.88 239 LEU A O 1
ATOM 1913 N N . ALA A 1 240 ? -44.887 -3.620 51.289 1.00 83.25 240 ALA A N 1
ATOM 1914 C CA . ALA A 1 240 ? -44.731 -4.761 50.386 1.00 83.25 240 ALA A CA 1
ATOM 1915 C C . ALA A 1 240 ? -44.383 -4.331 48.946 1.00 83.25 240 ALA A C 1
ATOM 1917 O O . ALA A 1 240 ? -43.552 -4.949 48.274 1.00 83.25 240 ALA A O 1
ATOM 1918 N N . ARG A 1 241 ? -44.973 -3.227 48.458 1.00 85.94 241 ARG A N 1
ATOM 1919 C CA . ARG A 1 241 ? -44.618 -2.648 47.148 1.00 85.94 241 ARG A CA 1
ATOM 1920 C C . ARG A 1 241 ? -43.188 -2.109 47.125 1.00 85.94 241 ARG A C 1
ATOM 1922 O O . ARG A 1 241 ? -42.501 -2.284 46.120 1.00 85.94 241 ARG A O 1
ATOM 1929 N N . MET A 1 242 ? -42.739 -1.456 48.197 1.00 81.75 242 MET A N 1
ATOM 1930 C CA . MET A 1 242 ? -41.362 -0.959 48.313 1.00 81.75 242 MET A CA 1
ATOM 1931 C C . MET A 1 242 ? -40.346 -2.100 48.407 1.00 81.75 242 MET A C 1
ATOM 1933 O O . MET A 1 242 ? -39.326 -2.043 47.729 1.00 81.75 242 MET A O 1
ATOM 1937 N N . GLU A 1 243 ? -40.629 -3.154 49.171 1.00 80.06 243 GLU A N 1
ATOM 1938 C CA . GLU A 1 243 ? -39.768 -4.341 49.255 1.00 80.06 243 GLU A CA 1
ATOM 1939 C C . GLU A 1 243 ? -39.645 -5.044 47.901 1.00 80.06 243 GLU A C 1
ATOM 1941 O O . GLU A 1 243 ? -38.541 -5.377 47.464 1.00 80.06 243 GLU A O 1
ATOM 1946 N N . SER A 1 244 ? -40.765 -5.193 47.187 1.00 83.19 244 SER A N 1
ATOM 1947 C CA . SER A 1 244 ? -40.765 -5.722 45.824 1.00 83.19 244 SER A CA 1
ATOM 1948 C C . SER A 1 244 ? -39.931 -4.847 44.882 1.00 83.19 244 SER A C 1
ATOM 1950 O O . SER A 1 244 ? -39.097 -5.367 44.135 1.00 83.19 244 SER A O 1
ATOM 1952 N N . SER A 1 245 ? -40.076 -3.518 44.941 1.00 81.25 245 SER A N 1
ATOM 1953 C CA . SER A 1 245 ? -39.291 -2.614 44.090 1.00 81.25 245 SER A CA 1
ATOM 1954 C C . SER A 1 245 ? -37.793 -2.675 44.414 1.00 81.25 245 SER A C 1
ATOM 1956 O O . SER A 1 245 ? -36.975 -2.728 43.493 1.00 81.25 245 SER A O 1
ATOM 1958 N N . PHE A 1 246 ? -37.433 -2.764 45.697 1.00 78.56 246 PHE A N 1
ATOM 1959 C CA . PHE A 1 246 ? -36.054 -2.888 46.158 1.00 78.56 246 PHE A CA 1
ATOM 1960 C C . PHE A 1 246 ? -35.411 -4.190 45.678 1.00 78.56 246 PHE A C 1
ATOM 1962 O O . PHE A 1 246 ? -34.313 -4.154 45.125 1.00 78.56 246 PHE A O 1
ATOM 1969 N N . ALA A 1 247 ? -36.109 -5.323 45.808 1.00 80.38 247 ALA A N 1
ATOM 1970 C CA . ALA A 1 247 ? -35.646 -6.605 45.279 1.00 80.38 247 ALA A CA 1
ATOM 1971 C C . ALA A 1 247 ? -35.402 -6.522 43.762 1.00 80.38 247 ALA A C 1
ATOM 1973 O O . ALA A 1 247 ? -34.337 -6.895 43.274 1.00 80.38 247 ALA A O 1
ATOM 1974 N N . THR A 1 248 ? -36.333 -5.908 43.026 1.00 84.06 248 THR A N 1
ATOM 1975 C CA . THR A 1 248 ? -36.212 -5.739 41.570 1.00 84.06 248 THR A CA 1
ATOM 1976 C C . THR A 1 248 ? -35.025 -4.842 41.185 1.00 84.06 248 THR A C 1
ATOM 1978 O O . THR A 1 248 ? -34.325 -5.103 40.204 1.00 84.06 248 THR A O 1
ATOM 1981 N N . LEU A 1 249 ? -34.776 -3.765 41.936 1.00 76.75 249 LEU A N 1
ATOM 1982 C CA . LEU A 1 249 ? -33.624 -2.884 41.725 1.00 76.75 249 LEU A CA 1
ATOM 1983 C C . LEU A 1 249 ? -32.306 -3.592 42.052 1.00 76.75 249 LEU A C 1
ATOM 1985 O O . LEU A 1 249 ? -31.348 -3.463 41.290 1.00 76.75 249 LEU A O 1
ATOM 1989 N N . GLN A 1 250 ? -32.270 -4.382 43.124 1.00 78.12 250 GLN A N 1
ATOM 1990 C CA . GLN A 1 250 ? -31.113 -5.189 43.505 1.00 78.12 250 GLN A CA 1
ATOM 1991 C C . GLN A 1 250 ? -30.765 -6.213 42.414 1.00 78.12 250 GLN A C 1
ATOM 1993 O O . GLN A 1 250 ? -29.599 -6.329 42.029 1.00 78.12 250 GLN A O 1
ATOM 1998 N N . ASP A 1 251 ? -31.769 -6.885 41.846 1.00 77.81 251 ASP A N 1
ATOM 1999 C CA . ASP A 1 251 ? -31.596 -7.820 40.731 1.00 77.81 251 ASP A CA 1
ATOM 2000 C C . ASP A 1 251 ? -31.070 -7.120 39.476 1.00 77.81 251 ASP A C 1
ATOM 2002 O O . ASP A 1 251 ? -30.156 -7.619 38.817 1.00 77.81 251 ASP A O 1
ATOM 2006 N N . ARG A 1 252 ? -31.568 -5.916 39.170 1.00 73.19 252 ARG A N 1
ATOM 2007 C CA . ARG A 1 252 ? -31.066 -5.102 38.050 1.00 73.19 252 ARG A CA 1
ATOM 2008 C C . ARG A 1 252 ? -29.620 -4.655 38.265 1.00 73.19 252 ARG A C 1
ATOM 2010 O O . ARG A 1 252 ? -28.825 -4.719 37.330 1.00 73.19 252 ARG A O 1
ATOM 2017 N N . ILE A 1 253 ? -29.256 -4.239 39.478 1.00 73.06 253 ILE A N 1
ATOM 2018 C CA . ILE A 1 253 ? -27.876 -3.868 39.831 1.00 73.06 253 ILE A CA 1
ATOM 2019 C C . ILE A 1 253 ? -26.948 -5.081 39.702 1.00 73.06 253 ILE A C 1
ATOM 2021 O O . ILE A 1 253 ? -25.849 -4.963 39.155 1.00 73.06 253 ILE A O 1
ATOM 2025 N N . ASN A 1 254 ? -27.384 -6.254 40.159 1.00 71.50 254 ASN A N 1
ATOM 2026 C CA . ASN A 1 254 ? -26.618 -7.492 40.037 1.00 71.50 254 ASN A CA 1
ATOM 2027 C C . ASN A 1 254 ? -26.478 -7.937 38.574 1.00 71.50 254 ASN A C 1
ATOM 2029 O O . ASN A 1 254 ? -25.387 -8.328 38.161 1.00 71.50 254 ASN A O 1
ATOM 2033 N N . ALA A 1 255 ? -27.529 -7.791 37.764 1.00 68.81 255 ALA A N 1
ATOM 2034 C CA . ALA A 1 255 ? -27.476 -8.052 36.329 1.00 68.81 255 ALA A CA 1
ATOM 2035 C C . ALA A 1 255 ? -26.488 -7.117 35.613 1.00 68.81 255 ALA A C 1
ATOM 2037 O O . ALA A 1 255 ? -25.715 -7.571 34.775 1.00 68.81 255 ALA A O 1
ATOM 2038 N N . ILE A 1 256 ? -26.446 -5.830 35.978 1.00 67.56 256 ILE A N 1
ATOM 2039 C CA . ILE A 1 256 ? -25.461 -4.877 35.443 1.00 67.56 256 ILE A CA 1
ATOM 2040 C C . ILE A 1 256 ? -24.040 -5.249 35.888 1.00 67.56 256 ILE A C 1
ATOM 2042 O O . ILE A 1 256 ? -23.122 -5.206 35.072 1.00 67.56 256 ILE A O 1
ATOM 2046 N N . LYS A 1 257 ? -23.839 -5.663 37.147 1.00 64.06 257 LYS A N 1
ATOM 2047 C CA . LYS A 1 257 ? -22.532 -6.137 37.639 1.00 64.06 257 LYS A CA 1
ATOM 2048 C C . LYS A 1 257 ? -22.035 -7.371 36.884 1.00 64.06 257 LYS A C 1
ATOM 2050 O O . LYS A 1 257 ? -20.867 -7.414 36.507 1.00 64.06 257 LYS A O 1
ATOM 2055 N N . GLU A 1 258 ? -22.899 -8.351 36.631 1.00 57.78 258 GLU A N 1
ATOM 2056 C CA . 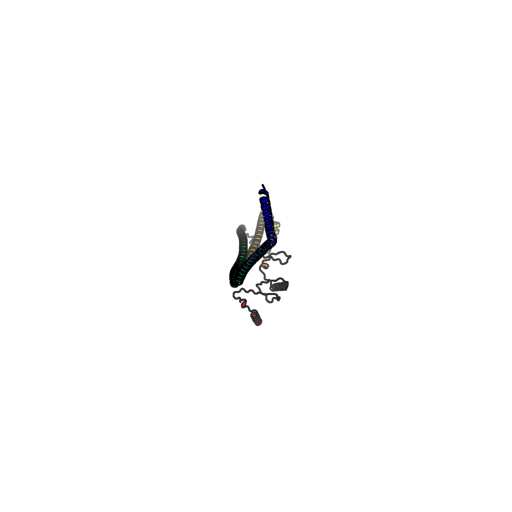GLU A 1 258 ? -22.525 -9.538 35.853 1.00 57.78 258 GLU A CA 1
ATOM 2057 C C . GLU A 1 258 ? -22.345 -9.210 34.359 1.00 57.78 258 GLU A C 1
ATOM 2059 O O . GLU A 1 258 ? -21.409 -9.706 33.737 1.00 57.78 258 GLU A O 1
ATOM 2064 N N . MET A 1 259 ? -23.127 -8.290 33.784 1.00 53.28 259 MET A N 1
ATOM 2065 C CA . MET A 1 259 ? -22.884 -7.777 32.427 1.00 53.28 259 MET A CA 1
ATOM 2066 C C . MET A 1 259 ? -21.545 -7.034 32.320 1.00 53.28 259 MET A C 1
ATOM 2068 O O . MET A 1 259 ? -20.822 -7.224 31.345 1.00 53.28 259 MET A O 1
ATOM 2072 N N . ALA A 1 260 ? -21.161 -6.243 33.325 1.00 52.66 260 ALA A N 1
ATOM 2073 C CA . ALA A 1 260 ? -19.877 -5.536 33.367 1.00 52.66 260 ALA A CA 1
ATOM 2074 C C . ALA A 1 260 ? -18.674 -6.487 33.512 1.00 52.66 260 ALA A C 1
ATOM 2076 O O . ALA A 1 260 ? -17.579 -6.179 33.047 1.00 52.66 260 ALA A O 1
ATOM 2077 N N . LYS A 1 261 ? -18.879 -7.663 34.113 1.00 48.53 261 LYS A N 1
ATOM 2078 C CA . LYS A 1 261 ? -17.863 -8.714 34.263 1.00 48.53 261 LYS A CA 1
ATOM 2079 C C . LYS A 1 261 ? -17.524 -9.418 32.943 1.00 48.53 261 LYS A C 1
ATOM 2081 O O . LYS A 1 261 ? -16.402 -9.894 32.792 1.00 48.53 261 LYS A O 1
ATOM 2086 N N . TRP A 1 262 ? -18.456 -9.464 31.985 1.00 53.66 262 TRP A N 1
ATOM 2087 C CA . TRP A 1 262 ? -18.292 -10.214 30.727 1.00 53.66 262 TRP A CA 1
ATOM 2088 C C . TRP A 1 262 ? -18.420 -9.371 29.446 1.00 53.66 262 TRP A C 1
ATOM 2090 O O . TRP A 1 262 ? -18.009 -9.831 28.380 1.00 53.66 262 TRP A O 1
ATOM 2100 N N . GLY A 1 263 ? -18.948 -8.145 29.536 1.00 48.41 263 GLY A N 1
ATOM 2101 C CA . GLY A 1 263 ? -18.886 -7.070 28.536 1.00 48.41 263 GLY A CA 1
ATOM 2102 C C . GLY A 1 263 ? -19.536 -7.327 27.169 1.00 48.41 263 GLY A C 1
ATOM 2103 O O . GLY A 1 263 ? -19.397 -6.487 26.282 1.00 48.41 263 GLY A O 1
ATOM 2104 N N . ILE A 1 264 ? -20.192 -8.474 26.946 1.00 53.03 264 ILE A N 1
ATOM 2105 C CA . ILE A 1 264 ? -20.675 -8.899 25.621 1.00 53.03 264 ILE A CA 1
ATOM 2106 C C . ILE A 1 264 ? -22.002 -9.664 25.746 1.00 53.03 264 ILE A C 1
ATOM 2108 O O . ILE A 1 264 ? -22.032 -10.775 26.274 1.00 53.03 264 ILE A O 1
ATOM 2112 N N . GLU A 1 265 ? -23.083 -9.121 25.174 1.00 52.88 265 GLU A N 1
ATOM 2113 C CA . GLU A 1 265 ? -24.361 -9.828 25.009 1.00 52.88 265 GLU A CA 1
ATOM 2114 C C . GLU A 1 265 ? -24.253 -10.841 23.854 1.00 52.88 265 GLU A C 1
ATOM 2116 O O . GLU A 1 265 ? -24.112 -10.468 22.684 1.00 52.88 265 GLU A O 1
ATOM 2121 N N . ARG A 1 266 ? -24.296 -12.142 24.168 1.00 54.94 266 ARG A N 1
ATOM 2122 C CA . ARG A 1 266 ? -24.221 -13.221 23.170 1.00 54.94 266 ARG A CA 1
ATOM 2123 C C . ARG A 1 266 ? -25.619 -13.730 22.822 1.00 54.94 266 ARG A C 1
ATOM 2125 O O . ARG A 1 266 ? -26.395 -14.120 23.693 1.00 54.94 266 ARG A O 1
ATOM 2132 N N . ARG A 1 267 ? -25.927 -13.741 21.524 1.00 61.06 267 ARG A N 1
ATOM 2133 C CA . ARG A 1 267 ? -27.170 -14.278 20.960 1.00 61.06 267 ARG A CA 1
ATOM 2134 C C . ARG A 1 267 ?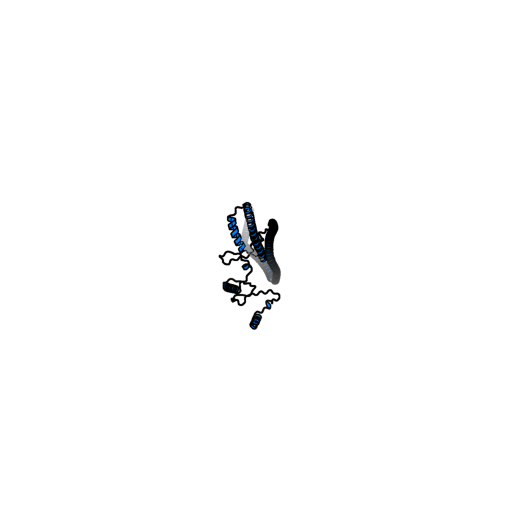 -26.861 -15.500 20.101 1.00 61.06 267 ARG A C 1
ATOM 2136 O O . ARG A 1 267 ? -25.932 -15.455 19.298 1.00 61.06 267 ARG A O 1
ATOM 2143 N N . ALA A 1 268 ? -27.636 -16.569 20.259 1.00 51.62 268 ALA A N 1
ATOM 2144 C CA . ALA A 1 268 ? -27.433 -17.831 19.551 1.00 51.62 268 ALA A CA 1
ATOM 2145 C C . ALA A 1 268 ? -28.704 -18.266 18.809 1.00 51.62 268 ALA A C 1
ATOM 2147 O O . ALA A 1 268 ? -29.823 -18.108 19.300 1.00 51.62 268 ALA A O 1
ATOM 2148 N N . GLN A 1 269 ? -28.523 -18.822 17.608 1.00 55.34 269 GLN A N 1
ATOM 2149 C CA . GLN A 1 269 ? -29.584 -19.405 16.790 1.00 55.34 269 GLN A CA 1
ATOM 2150 C C . GLN A 1 269 ? -29.223 -20.866 16.498 1.00 55.34 269 GLN A C 1
ATOM 2152 O O . GLN A 1 269 ? -28.329 -21.156 15.709 1.00 55.34 269 GLN A O 1
ATOM 2157 N N . PHE A 1 270 ? -29.918 -21.802 17.147 1.00 54.72 270 PHE A N 1
ATOM 2158 C CA . PHE A 1 270 ? -29.577 -23.230 17.091 1.00 54.72 270 PHE A CA 1
ATOM 2159 C C . PHE A 1 270 ? -30.118 -23.962 15.848 1.00 54.72 270 PHE A C 1
ATOM 2161 O O . PHE A 1 270 ? -29.746 -25.107 15.592 1.00 54.72 270 PHE A O 1
ATOM 2168 N N . ARG A 1 271 ? -31.005 -23.330 15.064 1.00 62.62 271 ARG A N 1
ATOM 2169 C CA . ARG A 1 271 ? -31.555 -23.859 13.799 1.00 62.62 271 ARG A CA 1
ATOM 2170 C C . ARG A 1 271 ? -31.780 -22.721 12.810 1.00 62.62 271 ARG A C 1
ATOM 2172 O O . ARG A 1 271 ? -32.218 -21.658 13.229 1.00 62.62 271 ARG A O 1
ATOM 2179 N N . ALA A 1 272 ? -31.606 -22.973 11.512 1.00 57.47 272 ALA A N 1
ATOM 2180 C CA . ALA A 1 272 ? -31.816 -21.971 10.455 1.00 57.47 272 ALA A CA 1
ATOM 2181 C C . ALA A 1 272 ? -33.220 -21.324 10.470 1.00 57.47 272 ALA A C 1
ATOM 2183 O O . ALA A 1 272 ? -33.379 -20.184 10.049 1.00 57.47 272 ALA A O 1
ATOM 2184 N N . THR A 1 273 ? -34.232 -22.029 10.988 1.00 60.72 273 THR A N 1
ATOM 2185 C CA . THR A 1 273 ? -35.614 -21.539 11.148 1.00 60.72 273 THR A CA 1
ATOM 2186 C C . THR A 1 273 ? -35.945 -21.033 12.558 1.00 60.72 273 THR A C 1
ATOM 2188 O O . THR A 1 273 ? -37.056 -20.568 12.798 1.00 60.72 273 THR A O 1
ATOM 2191 N N . GLY A 1 274 ? -35.018 -21.143 13.515 1.00 57.06 274 GLY A N 1
ATOM 2192 C CA . GLY A 1 274 ? -35.229 -20.719 14.900 1.00 57.06 274 GLY A CA 1
ATOM 2193 C C . GLY A 1 274 ? -35.082 -19.209 15.067 1.00 57.06 274 GLY A C 1
ATOM 2194 O O . GLY A 1 274 ? -34.334 -18.576 14.328 1.00 57.06 274 GLY A O 1
ATOM 2195 N N . LYS A 1 275 ? -35.765 -18.613 16.048 1.00 63.81 275 LYS A N 1
ATOM 2196 C CA . LYS A 1 275 ? -35.519 -17.212 16.418 1.00 63.81 275 LYS A CA 1
ATOM 2197 C C . LYS A 1 275 ? -34.170 -17.084 17.126 1.00 63.81 275 LYS A C 1
ATOM 2199 O O . LYS A 1 275 ? -33.752 -17.984 17.847 1.00 63.81 275 LYS A O 1
ATOM 2204 N N . LEU A 1 276 ? -33.509 -15.953 16.903 1.00 60.66 276 LEU A N 1
ATOM 2205 C CA . LEU A 1 276 ? -32.286 -15.575 17.595 1.00 60.66 276 LEU A CA 1
ATOM 2206 C C . LEU A 1 276 ? -32.621 -15.281 19.068 1.00 60.66 276 LEU A C 1
ATOM 2208 O O . LEU A 1 276 ? -33.361 -14.338 19.345 1.00 60.66 276 LEU A O 1
ATOM 2212 N N . THR A 1 277 ? -32.109 -16.092 19.992 1.00 66.69 277 THR A N 1
ATOM 2213 C CA . THR A 1 277 ? -32.377 -15.985 21.438 1.00 66.69 277 THR A CA 1
ATOM 2214 C C . THR A 1 277 ? -31.151 -15.480 22.192 1.00 66.69 277 THR A C 1
ATOM 2216 O O . THR A 1 277 ? -30.020 -15.864 21.883 1.00 66.69 277 THR A O 1
ATOM 2219 N N . THR A 1 278 ? -31.375 -14.601 23.171 1.00 62.97 278 THR A N 1
ATOM 2220 C CA . THR A 1 278 ? -30.343 -14.126 24.104 1.00 62.97 278 THR A CA 1
ATOM 2221 C C . THR A 1 278 ? -29.997 -15.244 25.081 1.00 62.97 278 THR A C 1
ATOM 2223 O O . THR A 1 278 ? -30.898 -15.832 25.673 1.00 62.97 278 THR A O 1
ATOM 2226 N N . MET A 1 279 ? -28.706 -15.563 25.203 1.00 54.41 279 MET A N 1
ATOM 2227 C CA . MET A 1 279 ? -28.233 -16.659 26.055 1.00 54.41 279 MET A CA 1
ATOM 2228 C C . MET A 1 279 ? -28.383 -16.299 27.538 1.00 54.41 279 MET A C 1
ATOM 2230 O O . MET A 1 279 ? -28.104 -15.157 27.915 1.00 54.41 279 MET A O 1
ATOM 2234 N N . THR A 1 280 ? -28.788 -17.250 28.381 1.00 60.34 280 THR A N 1
ATOM 2235 C CA . THR A 1 280 ? -28.896 -17.044 29.840 1.00 60.34 280 THR A CA 1
ATOM 2236 C C . THR A 1 280 ? -27.513 -16.932 30.495 1.00 60.34 280 THR A C 1
ATOM 2238 O O . THR A 1 280 ? -26.505 -17.334 29.917 1.00 60.34 280 THR A O 1
ATOM 2241 N N . ALA A 1 281 ? -27.431 -16.384 31.715 1.00 52.16 281 ALA A N 1
ATOM 2242 C CA . ALA A 1 281 ? -26.158 -16.221 32.432 1.00 52.16 281 ALA A CA 1
ATOM 2243 C C . ALA A 1 281 ? -25.394 -17.551 32.618 1.00 52.16 281 ALA A C 1
ATOM 2245 O O . ALA A 1 281 ? -24.170 -17.583 32.507 1.00 52.16 281 ALA A O 1
ATOM 2246 N N . GLU A 1 282 ? -26.108 -18.662 32.818 1.00 54.16 282 GLU A N 1
ATOM 2247 C CA . GLU A 1 282 ? -25.529 -20.009 32.911 1.00 54.16 282 GLU A CA 1
ATOM 2248 C C . GLU A 1 282 ? -24.944 -20.473 31.568 1.00 54.16 282 GLU A C 1
ATOM 2250 O O . GLU A 1 282 ? -23.808 -20.947 31.519 1.00 54.16 282 GLU A O 1
ATOM 2255 N N . GLU A 1 283 ? -25.655 -20.254 30.459 1.00 53.62 283 GLU A N 1
ATOM 2256 C CA . GLU A 1 283 ? -25.168 -20.556 29.107 1.00 53.62 283 GLU A CA 1
ATOM 2257 C C . GLU A 1 283 ? -23.969 -19.673 28.709 1.00 53.62 283 GLU A C 1
ATOM 2259 O O . GLU A 1 283 ? -23.047 -20.131 28.032 1.00 53.62 283 GLU A O 1
ATOM 2264 N N . GLN A 1 284 ? -23.953 -18.409 29.149 1.00 45.78 284 GLN A N 1
ATOM 2265 C CA . GLN A 1 284 ? -22.853 -17.466 28.918 1.00 45.78 284 GLN A CA 1
ATOM 2266 C C . GLN A 1 284 ? -21.614 -17.764 29.770 1.00 45.78 284 GLN A C 1
ATOM 2268 O O . GLN A 1 284 ? -20.500 -17.482 29.326 1.00 45.78 284 GLN A O 1
ATOM 2273 N N . SER A 1 285 ? -21.792 -18.354 30.959 1.00 47.84 285 SER A N 1
ATOM 2274 C CA . SER A 1 285 ? -20.698 -18.737 31.865 1.00 47.84 285 SER A CA 1
ATOM 2275 C C . SER A 1 285 ? -19.819 -19.863 31.313 1.00 47.84 285 SER A C 1
ATOM 2277 O O . SER A 1 285 ? -18.785 -20.190 31.896 1.00 47.84 285 SER A O 1
ATOM 2279 N N . GLY A 1 286 ? -20.210 -20.445 30.172 1.00 47.22 286 GLY A N 1
ATOM 2280 C CA . GLY A 1 286 ? -19.490 -21.548 29.567 1.00 47.22 286 GLY A CA 1
ATOM 2281 C C . GLY A 1 286 ? -19.471 -22.742 30.507 1.00 47.22 286 GLY A C 1
ATOM 2282 O O . GLY A 1 286 ? -18.401 -23.319 30.706 1.00 47.22 286 GLY A O 1
ATOM 2283 N N . GLY A 1 287 ? -20.630 -23.091 31.089 1.00 48.69 287 GLY A N 1
ATOM 2284 C CA . GLY A 1 287 ? -20.835 -24.399 31.701 1.00 48.69 287 GLY A CA 1
ATOM 2285 C C . GLY A 1 287 ? -20.334 -25.434 30.707 1.00 48.69 287 GLY A C 1
ATOM 2286 O O . GLY A 1 287 ? -20.950 -25.639 29.662 1.00 48.69 287 GLY A O 1
ATOM 2287 N N . GLY A 1 288 ? -19.120 -25.931 30.958 1.00 50.88 288 GLY A N 1
ATOM 2288 C CA . GLY A 1 288 ? -18.345 -26.651 29.962 1.00 50.88 288 GLY A CA 1
ATOM 2289 C C . GLY A 1 288 ? -19.193 -27.779 29.414 1.00 50.88 288 GLY A C 1
ATOM 2290 O O . GLY A 1 288 ? -19.865 -28.472 30.179 1.00 50.88 288 GLY A O 1
ATOM 2291 N N . MET A 1 289 ? -19.185 -27.938 28.094 1.00 61.06 289 MET A N 1
ATOM 2292 C CA . MET A 1 289 ? -19.806 -29.104 27.497 1.00 61.06 289 MET A CA 1
ATOM 2293 C C . MET A 1 289 ? -19.151 -30.326 28.151 1.00 61.06 289 MET A C 1
ATOM 2295 O O . MET A 1 289 ? -17.931 -30.394 28.304 1.00 61.06 289 MET A O 1
ATOM 2299 N N . ASP A 1 290 ? -19.961 -31.235 28.679 1.00 69.56 290 ASP A N 1
ATOM 2300 C CA . ASP A 1 290 ? -19.424 -32.397 29.366 1.00 69.56 290 ASP A CA 1
ATOM 2301 C C . ASP A 1 290 ? -18.612 -33.249 28.378 1.00 69.56 290 ASP A C 1
ATOM 2303 O O . ASP A 1 290 ? -18.832 -33.235 27.161 1.00 69.56 290 ASP A O 1
ATOM 2307 N N . ILE A 1 291 ? -17.662 -34.022 28.909 1.00 67.25 291 ILE A N 1
ATOM 2308 C CA . ILE A 1 291 ? -16.697 -34.802 28.115 1.00 67.25 291 ILE A CA 1
ATOM 2309 C C . ILE A 1 291 ? -17.406 -35.674 27.061 1.00 67.25 291 ILE A C 1
ATOM 2311 O O . ILE A 1 291 ? -16.874 -35.916 25.974 1.00 67.25 291 ILE A O 1
ATOM 2315 N N . TYR A 1 292 ? -18.614 -36.153 27.364 1.00 72.00 292 TYR A N 1
ATOM 2316 C CA . TYR A 1 292 ? -19.393 -36.988 26.461 1.00 72.00 292 TYR A CA 1
ATOM 2317 C C . TYR A 1 292 ? -19.970 -36.210 25.268 1.00 72.00 292 TYR A C 1
ATOM 2319 O O . TYR A 1 292 ? -19.860 -36.674 24.126 1.00 72.00 292 TYR A O 1
ATOM 2327 N N . ASN A 1 293 ? -20.536 -35.019 25.486 1.00 73.31 293 ASN A N 1
ATOM 2328 C CA . ASN A 1 293 ? -21.040 -34.200 24.386 1.00 73.31 293 ASN A CA 1
ATOM 2329 C C . ASN A 1 293 ? -19.904 -33.589 23.559 1.00 73.31 293 ASN A C 1
ATOM 2331 O O . ASN A 1 293 ? -20.011 -33.569 22.331 1.00 73.31 293 ASN A O 1
ATOM 2335 N N . GLU A 1 294 ? -18.779 -33.209 24.174 1.00 75.31 294 GLU A N 1
ATOM 2336 C CA . GLU A 1 294 ? -17.602 -32.732 23.435 1.00 75.31 294 GLU A CA 1
ATOM 2337 C C . GLU A 1 294 ? -17.067 -33.796 22.465 1.00 75.31 294 GLU A C 1
ATOM 2339 O O . GLU A 1 294 ? -16.790 -33.493 21.301 1.00 75.31 294 GLU A O 1
ATOM 2344 N N . ARG A 1 295 ? -17.031 -35.072 22.878 1.00 79.44 295 ARG A N 1
ATOM 2345 C CA . ARG A 1 295 ? -16.680 -36.194 21.987 1.00 79.44 295 ARG A CA 1
ATOM 2346 C C . ARG A 1 295 ? -17.653 -36.361 20.829 1.00 79.44 295 ARG A C 1
ATOM 2348 O O . ARG A 1 295 ? -17.225 -36.608 19.701 1.00 79.44 295 ARG A O 1
ATOM 2355 N N . LYS A 1 296 ? -18.960 -36.252 21.083 1.00 79.88 296 LYS A N 1
ATOM 2356 C CA . LYS A 1 296 ? -19.980 -36.370 20.028 1.00 79.88 296 LYS A CA 1
ATOM 2357 C C . LYS A 1 296 ? -19.868 -35.244 19.010 1.00 79.88 296 LYS A C 1
ATOM 2359 O O . LYS A 1 296 ? -19.987 -35.500 17.812 1.00 79.88 296 LYS A O 1
ATOM 2364 N N . VAL A 1 297 ? -19.632 -34.022 19.481 1.00 80.00 297 VAL A N 1
ATOM 2365 C CA . VAL A 1 297 ? -19.426 -32.851 18.625 1.00 80.00 297 VAL A CA 1
ATOM 2366 C C . VAL A 1 297 ? -18.157 -33.025 17.798 1.00 80.00 297 VAL A C 1
ATOM 2368 O O . VAL A 1 297 ? -18.228 -32.913 16.576 1.00 80.00 297 VAL A O 1
ATOM 2371 N N . PHE A 1 298 ? -17.042 -33.416 18.423 1.00 82.56 298 PHE A N 1
ATOM 2372 C CA . PHE A 1 298 ? -15.794 -33.710 17.718 1.00 82.56 298 PHE A CA 1
ATOM 2373 C C . PHE A 1 298 ? -15.988 -34.780 16.632 1.00 82.56 298 PHE A C 1
ATOM 2375 O O . PHE A 1 298 ? -15.674 -34.542 15.472 1.00 82.56 298 PHE A O 1
ATOM 2382 N N . SER A 1 299 ? -16.604 -35.920 16.967 1.00 81.94 299 SER A N 1
ATOM 2383 C CA . SER A 1 299 ? -16.861 -37.006 16.007 1.00 81.94 299 SER A CA 1
ATOM 2384 C C . SER A 1 299 ? -17.714 -36.556 14.815 1.00 81.94 299 SER A C 1
ATOM 2386 O O . SER A 1 299 ? -17.449 -36.949 13.678 1.00 81.94 299 SER A O 1
ATOM 2388 N N . ARG A 1 300 ? -18.728 -35.709 15.044 1.00 81.81 300 ARG A N 1
ATOM 2389 C CA . ARG A 1 300 ? -19.556 -35.157 13.961 1.00 81.81 300 ARG A CA 1
ATOM 2390 C C . ARG A 1 300 ? -18.767 -34.211 13.065 1.00 81.81 300 ARG A C 1
ATOM 2392 O O . ARG A 1 300 ? -18.866 -34.352 11.852 1.00 81.81 300 ARG A O 1
ATOM 2399 N N . ILE A 1 301 ? -17.982 -33.309 13.653 1.00 82.31 301 ILE A N 1
ATOM 2400 C CA . ILE A 1 301 ? -17.143 -32.354 12.916 1.00 82.31 301 ILE A CA 1
ATOM 2401 C C . ILE A 1 301 ? -16.130 -33.098 12.047 1.00 82.31 301 ILE A C 1
ATOM 2403 O O . ILE A 1 301 ? -16.012 -32.806 10.858 1.00 82.31 301 ILE A O 1
ATOM 2407 N N . THR A 1 302 ? -15.439 -34.088 12.612 1.00 80.56 302 THR A N 1
ATOM 2408 C CA . THR A 1 302 ? -14.450 -34.888 11.884 1.00 80.56 302 THR A CA 1
ATOM 2409 C C . THR A 1 302 ? -15.097 -35.644 10.722 1.00 80.56 302 THR A C 1
ATOM 2411 O O . THR A 1 302 ? -14.569 -35.633 9.618 1.00 80.56 302 THR A O 1
ATOM 2414 N N . LYS A 1 303 ? -16.289 -36.229 10.907 1.00 80.44 303 LYS A N 1
ATOM 2415 C CA . LYS A 1 303 ? -17.012 -36.918 9.820 1.00 80.44 303 LYS A CA 1
ATOM 2416 C C . LYS A 1 303 ? -17.547 -35.974 8.741 1.00 80.44 303 LYS A C 1
ATOM 2418 O O . LYS A 1 303 ? -17.620 -36.372 7.586 1.00 80.44 303 LYS A O 1
ATOM 2423 N N . SER A 1 304 ? -17.950 -34.754 9.099 1.00 78.38 304 SER A N 1
ATOM 2424 C CA . SER A 1 304 ? -18.528 -33.794 8.147 1.00 78.38 304 SER A CA 1
ATOM 2425 C C . SER A 1 304 ? -17.493 -32.960 7.395 1.00 78.38 304 SER A C 1
ATOM 2427 O O . SER A 1 304 ? -17.854 -32.299 6.427 1.00 78.38 304 SER A O 1
ATOM 2429 N N . SER A 1 305 ? -16.241 -32.950 7.855 1.00 79.19 305 SER A N 1
ATOM 2430 C CA . SER A 1 305 ? -15.210 -32.008 7.390 1.00 79.19 305 SER A CA 1
ATOM 2431 C C . SER A 1 305 ? -13.943 -32.703 6.871 1.00 79.19 305 SER A C 1
ATOM 2433 O O . SER A 1 305 ? -12.953 -32.038 6.584 1.00 79.19 305 SER A O 1
ATOM 2435 N N . CYS A 1 306 ? -13.939 -34.037 6.771 1.00 73.44 306 CYS A N 1
ATOM 2436 C CA . CYS A 1 306 ? -12.811 -34.823 6.263 1.00 73.44 306 CYS A CA 1
ATOM 2437 C C . CYS A 1 306 ? -13.216 -35.630 5.019 1.00 73.44 306 CYS A C 1
ATOM 24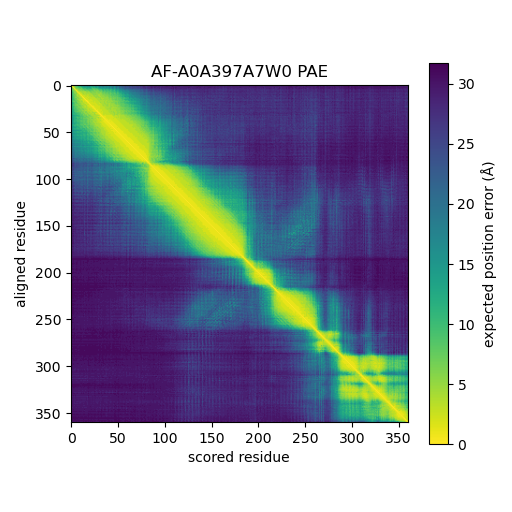39 O O . CYS A 1 306 ? -14.129 -36.450 5.083 1.00 73.44 306 CYS A O 1
ATOM 2441 N N . GLY A 1 307 ? -12.544 -35.377 3.890 1.00 70.38 307 GLY A N 1
ATOM 2442 C CA . GLY A 1 307 ? -12.796 -35.976 2.574 1.00 70.38 307 GLY A CA 1
ATOM 2443 C C . GLY A 1 307 ? -12.439 -35.012 1.430 1.00 70.38 307 GLY A C 1
ATOM 2444 O O . GLY A 1 307 ? -12.260 -33.817 1.652 1.00 70.38 307 GLY A O 1
ATOM 2445 N N . SER A 1 308 ? -12.353 -35.502 0.188 1.00 65.75 308 SER A N 1
ATOM 2446 C CA . SER A 1 308 ? -11.825 -34.738 -0.965 1.00 65.75 308 SER A CA 1
ATOM 2447 C C . SER A 1 308 ? -12.689 -33.560 -1.450 1.00 65.75 308 SER A C 1
ATOM 2449 O O . SER A 1 308 ? -12.224 -32.764 -2.261 1.00 65.75 308 SER A O 1
ATOM 2451 N N . GLN A 1 309 ? -13.934 -33.447 -0.981 1.00 62.34 309 GLN A N 1
ATOM 2452 C CA . GLN A 1 309 ? -14.930 -32.452 -1.417 1.00 62.34 309 GLN A CA 1
ATOM 2453 C C . GLN A 1 309 ? -15.614 -31.747 -0.228 1.00 62.34 309 GLN A C 1
ATOM 2455 O O . GLN A 1 309 ? -16.712 -31.211 -0.368 1.00 62.34 309 GLN A O 1
ATOM 2460 N N . LEU A 1 310 ? -15.006 -31.782 0.963 1.00 70.56 310 LEU A N 1
ATOM 2461 C CA . LEU A 1 310 ? -15.601 -31.238 2.187 1.00 70.56 310 LEU A CA 1
ATOM 2462 C C . LEU A 1 310 ? -14.890 -29.959 2.660 1.00 70.56 310 LEU A C 1
ATOM 2464 O O . LEU A 1 310 ? -13.703 -29.771 2.386 1.00 70.56 310 LEU A O 1
ATOM 2468 N N . PRO A 1 311 ? -15.610 -29.053 3.348 1.00 70.38 311 PRO A N 1
ATOM 2469 C CA . PRO A 1 311 ? -15.046 -27.801 3.840 1.00 70.38 311 PRO A CA 1
ATOM 2470 C C . PRO A 1 311 ? -13.982 -28.046 4.918 1.00 70.38 311 PRO A C 1
ATOM 2472 O O . PRO A 1 311 ? -14.143 -28.904 5.784 1.00 70.38 311 PRO A O 1
ATOM 2475 N N . GLN A 1 312 ? -12.907 -27.254 4.892 1.00 78.38 312 GLN A N 1
ATOM 2476 C CA . GLN A 1 312 ? -11.857 -27.296 5.910 1.00 78.38 312 GLN A CA 1
ATOM 2477 C C . GLN A 1 312 ? -12.367 -26.697 7.229 1.00 78.38 312 GLN A C 1
ATOM 2479 O O . GLN A 1 312 ? -12.898 -25.587 7.247 1.00 78.38 312 GLN A O 1
ATOM 2484 N N . TYR A 1 313 ? -12.172 -27.416 8.336 1.00 80.25 313 TYR A N 1
ATOM 2485 C CA . TYR A 1 313 ? -12.592 -26.989 9.671 1.00 80.25 313 TYR A CA 1
ATOM 2486 C C . TYR A 1 313 ? -11.386 -26.836 10.605 1.00 80.25 313 TYR A C 1
ATOM 2488 O O . TYR A 1 313 ? -10.576 -27.754 10.731 1.00 80.25 313 TYR A O 1
ATOM 2496 N N . PHE A 1 314 ? -11.285 -25.693 11.288 1.00 81.44 314 PHE A N 1
ATOM 2497 C CA . PHE A 1 314 ? -10.264 -25.439 12.308 1.00 81.44 314 PHE A CA 1
ATOM 2498 C C . PHE A 1 314 ? -10.895 -25.491 13.699 1.00 81.44 314 PHE A C 1
ATOM 2500 O O . PHE A 1 314 ? -11.756 -24.676 14.024 1.00 81.44 314 PHE A O 1
ATOM 2507 N N . LEU A 1 315 ? -10.443 -26.433 14.529 1.00 77.25 315 LEU A N 1
ATOM 2508 C CA . LEU A 1 315 ? -10.844 -26.532 15.929 1.00 77.25 315 LEU A CA 1
ATOM 2509 C C . LEU A 1 315 ? -9.698 -26.064 16.827 1.00 77.25 315 LEU A C 1
ATOM 2511 O O . LEU A 1 315 ? -8.643 -26.695 16.868 1.00 77.25 315 LEU A O 1
ATOM 2515 N N . ILE A 1 316 ? -9.923 -24.985 17.575 1.00 79.12 316 ILE A N 1
ATOM 2516 C CA . ILE A 1 316 ? -9.000 -24.502 18.604 1.00 79.12 316 ILE A CA 1
ATOM 2517 C C . ILE A 1 316 ? -9.626 -24.826 19.957 1.00 79.12 316 ILE A C 1
ATOM 2519 O O . ILE A 1 316 ? -10.703 -24.327 20.274 1.00 79.12 316 ILE A O 1
ATOM 2523 N N . THR A 1 317 ? -8.964 -25.667 20.751 1.00 71.12 317 THR A N 1
ATOM 2524 C CA . THR A 1 317 ? -9.429 -26.030 22.095 1.00 71.12 317 THR A CA 1
ATOM 2525 C C . THR A 1 317 ? -8.320 -25.828 23.131 1.00 71.12 317 THR A C 1
ATOM 2527 O O . THR A 1 317 ? -7.195 -26.276 22.902 1.00 71.12 317 THR A O 1
ATOM 2530 N N . PRO A 1 318 ? -8.613 -25.191 24.283 1.00 62.28 318 PRO A N 1
ATOM 2531 C CA . PRO A 1 318 ? -7.678 -25.105 25.404 1.00 62.28 318 PRO A CA 1
ATOM 2532 C C . PRO A 1 318 ? -7.608 -26.411 26.218 1.00 62.28 318 PRO A C 1
ATOM 2534 O O . PRO A 1 318 ? -6.757 -26.537 27.095 1.00 62.28 318 PRO A O 1
ATOM 2537 N N . LYS A 1 319 ? -8.501 -27.381 25.958 1.00 65.38 319 LYS A N 1
ATOM 2538 C CA . LYS A 1 319 ? -8.572 -28.677 26.648 1.00 65.38 319 LYS A CA 1
ATOM 2539 C C . LYS A 1 319 ? -8.403 -29.817 25.644 1.00 65.38 319 LYS A C 1
ATOM 2541 O O . LYS A 1 319 ? -9.180 -29.943 24.698 1.00 65.38 319 LYS A O 1
ATOM 2546 N N . LEU A 1 320 ? -7.399 -30.664 25.864 1.00 60.56 320 LEU A N 1
ATOM 2547 C CA . LEU A 1 320 ? -7.193 -31.887 25.088 1.00 60.56 320 LEU A CA 1
ATOM 2548 C C . LEU A 1 320 ? -7.928 -33.042 25.769 1.00 60.56 320 LEU A C 1
ATOM 2550 O O . LEU A 1 320 ? -7.471 -33.577 26.777 1.00 60.56 320 LEU A O 1
ATOM 2554 N N . ILE A 1 321 ? -9.073 -33.431 25.214 1.00 70.31 321 ILE A N 1
ATOM 2555 C CA . ILE A 1 321 ? -9.760 -34.657 25.623 1.00 70.31 321 ILE A CA 1
ATOM 2556 C C . ILE A 1 321 ? -8.946 -35.840 25.094 1.00 70.31 321 ILE A C 1
ATOM 2558 O O . ILE A 1 321 ? -8.603 -35.898 23.913 1.00 70.31 321 ILE A O 1
ATOM 2562 N N . THR A 1 322 ? -8.612 -36.792 25.959 1.00 73.81 322 THR A N 1
ATOM 2563 C CA . THR A 1 322 ? -7.835 -37.979 25.578 1.00 73.81 322 THR A CA 1
ATOM 2564 C C . THR A 1 322 ? -8.687 -38.981 24.793 1.00 73.81 322 THR A C 1
ATOM 2566 O O . THR A 1 322 ? -9.899 -39.028 24.954 1.00 73.81 322 THR A O 1
ATOM 2569 N N . GLY A 1 323 ? -8.086 -39.816 23.940 1.00 74.69 323 GLY A N 1
ATOM 2570 C CA . GLY A 1 323 ? -8.799 -40.909 23.256 1.00 74.69 323 GLY A CA 1
ATOM 2571 C C . GLY A 1 323 ? -9.881 -40.458 22.266 1.00 74.69 323 GLY A C 1
ATOM 2572 O O . GLY A 1 323 ? -10.935 -41.084 22.200 1.00 74.69 323 GLY A O 1
ATOM 2573 N N . LEU A 1 324 ? -9.677 -39.339 21.568 1.00 81.56 324 LEU A N 1
ATOM 2574 C CA . LEU A 1 324 ? -10.517 -38.933 20.438 1.00 81.56 324 LEU A CA 1
ATOM 2575 C C . LEU A 1 324 ? -10.180 -39.770 19.192 1.00 81.56 324 LEU A C 1
ATOM 2577 O O . LEU A 1 324 ? -9.025 -40.139 18.985 1.00 81.56 324 LEU A O 1
ATOM 2581 N N . GLU A 1 325 ? -11.181 -40.046 18.357 1.00 80.19 325 GLU A N 1
ATOM 2582 C CA . GLU A 1 325 ? -10.990 -40.719 17.067 1.00 80.19 325 GLU A CA 1
ATOM 2583 C C . GLU A 1 325 ? -10.704 -39.688 15.973 1.00 80.19 325 GLU A C 1
ATOM 2585 O O . GLU A 1 325 ? -11.569 -38.884 15.621 1.00 80.19 325 GLU A O 1
ATOM 2590 N N . TYR A 1 326 ? -9.487 -39.711 15.434 1.00 84.62 326 TYR A N 1
ATOM 2591 C CA . TYR A 1 326 ? -9.050 -38.808 14.371 1.00 84.62 326 TYR A CA 1
ATOM 2592 C C . TYR A 1 326 ? -9.191 -39.475 13.000 1.00 84.62 326 TYR A C 1
ATOM 2594 O O . TYR A 1 326 ? -8.884 -40.656 12.842 1.00 84.62 326 TYR A O 1
ATOM 2602 N N . HIS A 1 327 ? -9.622 -38.711 11.995 1.00 84.75 327 HIS A N 1
ATOM 2603 C CA . HIS A 1 327 ? -9.576 -39.156 10.600 1.00 84.75 327 HIS A CA 1
ATOM 2604 C C . HIS A 1 327 ? -8.149 -38.983 10.044 1.00 84.75 327 HIS A C 1
ATOM 2606 O O . HIS A 1 327 ? -7.486 -38.028 10.453 1.00 84.75 327 HIS A O 1
ATOM 2612 N N . PRO A 1 328 ? -7.675 -39.812 9.090 1.00 83.19 328 PRO A N 1
ATOM 2613 C CA . PRO A 1 328 ? -6.341 -39.672 8.485 1.00 83.19 328 PRO A CA 1
ATOM 2614 C C . PRO A 1 328 ? -6.025 -38.278 7.922 1.00 83.19 328 PRO A C 1
ATOM 2616 O O . PRO A 1 328 ? -4.887 -37.826 7.986 1.00 83.19 328 PRO A O 1
ATOM 2619 N N . ASP A 1 329 ? -7.044 -37.570 7.432 1.00 83.88 329 ASP A N 1
ATOM 2620 C CA . ASP A 1 329 ? -6.907 -36.202 6.904 1.00 83.88 329 ASP A CA 1
ATOM 2621 C C . ASP A 1 329 ? -6.815 -35.120 7.998 1.00 83.88 329 ASP A C 1
ATOM 2623 O O . ASP A 1 329 ? -6.604 -33.941 7.706 1.00 83.88 329 ASP A O 1
ATOM 2627 N N . THR A 1 330 ? -6.991 -35.486 9.271 1.00 84.31 330 THR A N 1
ATOM 2628 C CA . THR A 1 330 ? -6.964 -34.528 10.380 1.00 84.31 330 THR A CA 1
ATOM 2629 C C . THR A 1 330 ? -5.527 -34.161 10.729 1.00 84.31 330 THR A C 1
ATOM 2631 O O . THR A 1 330 ? -4.723 -35.018 11.088 1.00 84.31 330 THR A O 1
ATOM 2634 N N . LYS A 1 331 ? -5.213 -32.863 10.706 1.00 83.69 331 LYS A N 1
ATOM 2635 C CA . LYS A 1 331 ? -3.931 -32.338 11.193 1.00 83.69 331 LYS A CA 1
ATOM 2636 C C . LYS A 1 331 ? -4.097 -31.745 12.586 1.00 83.69 331 LYS A C 1
ATOM 2638 O O . LYS A 1 331 ? -4.922 -30.857 12.787 1.00 83.69 331 LYS A O 1
ATOM 2643 N N . VAL A 1 332 ? -3.290 -32.216 13.533 1.00 81.81 332 VAL A N 1
ATOM 2644 C CA . VAL A 1 332 ? -3.251 -31.692 14.903 1.00 81.81 332 VAL A CA 1
ATOM 2645 C C . VAL A 1 332 ? -2.065 -30.747 15.035 1.00 81.81 332 VAL A C 1
ATOM 2647 O O . VAL A 1 332 ? -0.927 -31.132 14.776 1.00 81.81 332 VAL A O 1
ATOM 2650 N N . LEU A 1 333 ? -2.338 -29.512 15.447 1.00 81.25 333 LEU A N 1
ATOM 2651 C CA . LEU A 1 333 ? -1.325 -28.508 15.751 1.00 81.25 333 LEU A CA 1
ATOM 2652 C C . LEU A 1 333 ? -1.367 -28.229 17.251 1.00 81.25 333 LEU A C 1
ATOM 2654 O O . LEU A 1 333 ? -2.411 -27.858 17.785 1.00 81.25 333 LEU A O 1
ATOM 2658 N N . VAL A 1 334 ? -0.238 -28.420 17.927 1.00 77.06 334 VAL A N 1
ATOM 2659 C CA . VAL A 1 334 ? -0.105 -28.137 19.358 1.00 77.06 33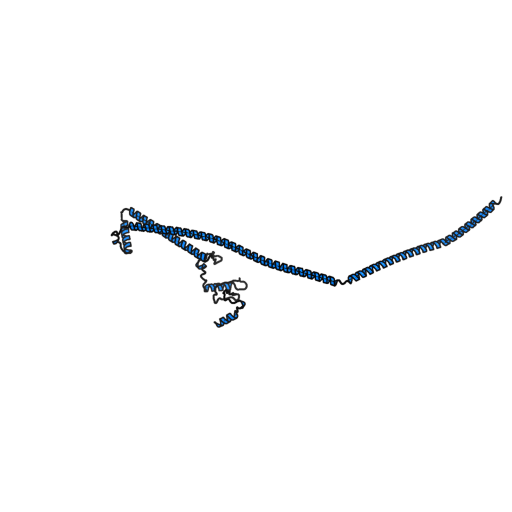4 VAL A CA 1
ATOM 2660 C C . VAL A 1 334 ? 0.639 -26.819 19.505 1.00 77.06 334 VAL A C 1
ATOM 2662 O O . VAL A 1 334 ? 1.805 -26.717 19.138 1.00 77.06 334 VAL A O 1
ATOM 2665 N N . ILE A 1 335 ? -0.047 -25.804 20.027 1.00 76.19 335 ILE A N 1
ATOM 2666 C CA . ILE A 1 335 ? 0.540 -24.488 20.281 1.00 76.19 335 ILE A CA 1
ATOM 2667 C C . ILE A 1 335 ? 0.866 -24.411 21.767 1.00 76.19 335 ILE A C 1
ATOM 2669 O O . ILE A 1 335 ? -0.026 -24.292 22.605 1.00 76.19 335 ILE A O 1
ATOM 2673 N N . LEU A 1 336 ? 2.151 -24.489 22.094 1.00 73.38 336 LEU A N 1
ATOM 2674 C CA . LEU A 1 336 ? 2.649 -24.234 23.438 1.00 73.38 336 LEU A CA 1
ATOM 2675 C C . LEU A 1 336 ? 3.197 -22.809 23.449 1.00 73.38 336 LEU A C 1
ATOM 2677 O O . LEU A 1 336 ? 3.944 -22.447 22.545 1.00 73.38 336 LEU A O 1
ATOM 2681 N N . ASN A 1 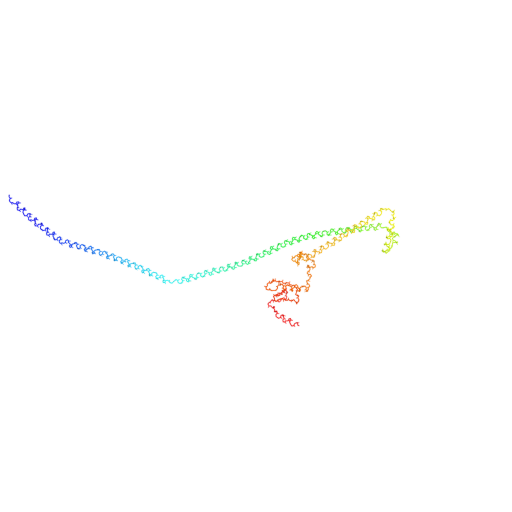337 ? 2.884 -22.000 24.459 1.00 73.00 337 ASN A N 1
ATOM 2682 C CA . ASN A 1 337 ? 3.419 -20.634 24.601 1.00 73.00 337 ASN A CA 1
ATOM 2683 C C . ASN A 1 337 ? 4.009 -20.395 26.006 1.00 73.00 337 ASN A C 1
ATOM 2685 O O . ASN A 1 337 ? 3.765 -19.368 26.632 1.00 73.00 337 ASN A O 1
ATOM 2689 N N . GLY A 1 338 ? 4.708 -21.398 26.548 1.00 77.12 338 GLY A N 1
ATOM 2690 C CA . GLY A 1 338 ? 5.313 -21.350 27.877 1.00 77.12 338 GLY A CA 1
ATOM 2691 C C . GLY A 1 338 ? 6.799 -20.958 27.855 1.00 77.12 338 GLY A C 1
ATOM 2692 O O . GLY A 1 338 ? 7.486 -21.202 26.863 1.00 77.12 338 GLY A O 1
ATOM 2693 N N . PRO A 1 339 ? 7.336 -20.422 28.967 1.00 75.00 339 PRO A N 1
ATOM 2694 C CA . PRO A 1 339 ? 8.746 -20.022 29.079 1.00 75.00 339 PRO A CA 1
ATOM 2695 C C . PRO A 1 339 ? 9.744 -21.191 28.989 1.00 75.00 339 PRO A C 1
ATOM 2697 O O . PRO A 1 339 ? 10.928 -20.963 28.775 1.00 75.00 339 PRO A O 1
ATOM 2700 N N . TYR A 1 340 ? 9.273 -22.435 29.124 1.00 79.31 340 TYR A N 1
ATOM 2701 C CA . TYR A 1 340 ? 10.073 -23.664 29.016 1.00 79.31 340 TYR A CA 1
ATOM 2702 C C . TYR A 1 340 ? 9.756 -24.461 27.742 1.00 79.31 340 TYR A C 1
ATOM 2704 O O . TYR A 1 340 ? 9.904 -25.682 27.709 1.00 79.31 340 TYR A O 1
ATOM 2712 N N . ASN A 1 341 ? 9.248 -23.788 26.709 1.00 78.56 341 ASN A N 1
ATOM 2713 C CA . ASN A 1 341 ? 8.970 -24.428 25.433 1.00 78.56 341 ASN A CA 1
ATOM 2714 C C . ASN A 1 341 ? 10.247 -24.903 24.739 1.00 78.56 341 ASN A C 1
ATOM 2716 O O . ASN A 1 341 ? 11.268 -24.221 24.744 1.00 78.56 341 ASN A O 1
ATOM 2720 N N . ILE A 1 342 ? 10.130 -26.044 24.070 1.00 78.88 342 ILE A N 1
ATOM 2721 C CA . ILE A 1 342 ? 11.160 -26.595 23.193 1.00 78.88 342 ILE A CA 1
ATOM 2722 C C . ILE A 1 342 ? 11.040 -25.908 21.827 1.00 78.88 342 ILE A C 1
ATOM 2724 O O . ILE A 1 342 ? 9.928 -25.652 21.352 1.00 78.88 342 ILE A O 1
ATOM 2728 N N . LEU A 1 343 ? 12.168 -25.597 21.187 1.00 78.75 343 LEU A N 1
ATOM 2729 C CA . LEU A 1 343 ? 12.160 -25.049 19.832 1.00 78.75 343 LEU A CA 1
ATOM 2730 C C . LEU A 1 343 ? 11.656 -26.104 18.836 1.00 78.75 343 LEU A C 1
ATOM 2732 O O . LEU A 1 343 ? 11.952 -27.286 18.970 1.00 78.75 343 LEU A O 1
ATOM 2736 N N . GLN A 1 344 ? 10.951 -25.685 17.780 1.00 79.44 344 GLN A N 1
ATOM 2737 C CA . GLN A 1 344 ? 10.421 -26.614 16.766 1.00 79.44 344 GLN A CA 1
ATOM 2738 C C . GLN A 1 344 ? 11.511 -27.510 16.144 1.00 79.44 344 GLN A C 1
ATOM 2740 O O . GLN A 1 344 ? 11.235 -28.652 15.794 1.00 79.44 344 GLN A O 1
ATOM 2745 N N . ALA A 1 345 ? 12.744 -27.006 16.020 1.00 80.81 345 ALA A N 1
ATOM 2746 C CA . ALA A 1 345 ? 13.889 -27.755 15.493 1.00 80.81 345 ALA A CA 1
ATOM 2747 C C . ALA A 1 345 ? 14.400 -28.856 16.442 1.00 80.81 345 ALA A C 1
ATOM 2749 O O . ALA A 1 345 ? 15.052 -29.794 16.000 1.00 80.81 345 ALA A O 1
ATOM 2750 N N . GLU A 1 346 ? 14.102 -28.740 17.733 1.00 81.44 346 GLU A N 1
ATOM 2751 C CA . GLU A 1 346 ? 14.470 -29.698 18.780 1.00 81.44 346 GLU A CA 1
ATOM 2752 C C . GLU A 1 346 ? 13.324 -30.690 19.066 1.00 81.44 346 GLU A C 1
ATOM 2754 O O . GLU A 1 346 ? 13.453 -31.583 19.906 1.00 81.44 346 GLU A O 1
ATOM 2759 N N . TRP A 1 347 ? 12.184 -30.538 18.380 1.00 81.19 347 TRP A N 1
ATOM 2760 C CA . TRP A 1 347 ? 11.008 -31.379 18.553 1.00 81.19 347 TRP A CA 1
ATOM 2761 C C . TRP A 1 347 ? 11.124 -32.685 17.755 1.00 81.19 347 TRP A C 1
ATOM 2763 O O . TRP A 1 347 ? 10.875 -32.720 16.551 1.00 81.19 347 TRP A O 1
ATOM 2773 N N . ASP A 1 348 ? 11.450 -33.775 18.450 1.00 82.69 348 ASP A N 1
ATOM 2774 C CA . ASP A 1 348 ? 11.531 -35.126 17.885 1.00 82.69 348 ASP A CA 1
ATOM 2775 C C . ASP A 1 348 ? 10.346 -35.995 18.342 1.00 82.69 348 ASP A C 1
ATOM 2777 O O . ASP A 1 348 ? 10.324 -36.546 19.450 1.00 82.69 348 ASP A O 1
ATOM 2781 N N . VAL A 1 349 ? 9.350 -36.117 17.459 1.00 80.88 349 VAL A N 1
ATOM 2782 C CA . VAL A 1 349 ? 8.128 -36.901 17.695 1.00 80.88 349 VAL A CA 1
ATOM 2783 C C . VAL A 1 349 ? 8.446 -38.373 17.954 1.00 80.88 349 VAL A C 1
ATOM 2785 O O . VAL A 1 349 ? 7.853 -38.962 18.861 1.00 80.88 349 VAL A O 1
ATOM 2788 N N . ASP A 1 350 ? 9.385 -38.960 17.213 1.00 85.31 350 ASP A N 1
ATOM 2789 C CA . ASP A 1 350 ? 9.693 -40.389 17.296 1.00 85.31 350 ASP A CA 1
ATOM 2790 C C . ASP A 1 350 ? 10.310 -40.726 18.655 1.00 85.31 350 ASP A C 1
ATOM 2792 O O . ASP A 1 350 ? 9.897 -41.682 19.321 1.00 85.31 350 ASP A O 1
ATOM 2796 N N . THR A 1 351 ? 11.213 -39.871 19.145 1.00 84.00 351 THR A N 1
ATOM 2797 C CA . THR A 1 351 ? 11.777 -39.999 20.495 1.00 84.00 351 THR A CA 1
ATOM 2798 C C . THR A 1 351 ? 10.703 -39.867 21.583 1.00 84.00 351 THR A C 1
ATOM 2800 O O . THR A 1 351 ? 10.729 -40.613 22.570 1.00 84.00 351 THR A O 1
ATOM 2803 N N . PHE A 1 352 ? 9.736 -38.954 21.433 1.00 80.06 352 PHE A N 1
ATOM 2804 C CA . PHE A 1 352 ? 8.628 -38.805 22.388 1.00 80.06 352 PHE A CA 1
ATOM 2805 C C . PHE A 1 352 ? 7.708 -40.032 22.412 1.00 80.06 352 PHE A C 1
ATOM 2807 O O . PHE A 1 352 ? 7.351 -40.512 23.494 1.00 80.06 352 PHE A O 1
ATOM 2814 N N . VAL A 1 353 ? 7.350 -40.565 21.241 1.00 81.88 353 VAL A N 1
ATOM 2815 C CA . VAL A 1 353 ? 6.520 -41.774 21.121 1.00 81.88 353 VAL A CA 1
ATOM 2816 C C . VAL A 1 353 ? 7.246 -42.979 21.719 1.00 81.88 353 VAL A C 1
ATOM 2818 O O . VAL A 1 353 ? 6.658 -43.698 22.528 1.00 81.88 353 VAL A O 1
ATOM 2821 N N . ALA A 1 354 ? 8.536 -43.148 21.419 1.00 84.12 354 ALA A N 1
ATOM 2822 C CA . ALA A 1 354 ? 9.352 -44.232 21.961 1.00 84.12 354 ALA A CA 1
ATOM 2823 C C . ALA A 1 354 ? 9.486 -44.163 23.492 1.00 84.12 354 ALA A C 1
ATOM 2825 O O . ALA A 1 354 ? 9.421 -45.189 24.169 1.00 84.12 354 ALA A O 1
ATOM 2826 N N . LYS A 1 355 ? 9.637 -42.963 24.072 1.00 81.38 355 LYS A N 1
ATOM 2827 C CA . LYS A 1 355 ? 9.639 -42.777 25.536 1.00 81.38 355 LYS A CA 1
ATOM 2828 C C . LYS A 1 355 ? 8.291 -43.136 26.158 1.00 81.38 355 LYS A C 1
ATOM 2830 O O . LYS A 1 355 ? 8.264 -43.768 27.209 1.00 81.38 355 LYS A O 1
ATOM 2835 N N . ARG A 1 356 ? 7.178 -42.771 25.512 1.00 76.06 356 ARG A N 1
ATOM 2836 C CA . ARG A 1 356 ? 5.830 -43.089 26.001 1.00 76.06 356 ARG A CA 1
ATOM 2837 C C . ARG A 1 356 ? 5.520 -44.584 25.939 1.00 76.06 356 ARG A C 1
ATOM 2839 O O . ARG A 1 356 ? 4.929 -45.098 26.877 1.00 76.06 356 ARG A O 1
ATOM 2846 N N . GLN A 1 357 ? 5.950 -45.279 24.889 1.00 73.62 357 GLN A N 1
ATOM 2847 C CA . GLN A 1 357 ? 5.799 -46.736 24.771 1.00 73.62 357 GLN A CA 1
ATOM 2848 C C . GLN A 1 357 ? 6.592 -47.522 25.824 1.00 73.62 357 GLN A C 1
ATOM 2850 O O . GLN A 1 357 ? 6.292 -48.683 26.046 1.00 73.62 357 GLN A O 1
ATOM 2855 N N . LYS A 1 358 ? 7.594 -46.909 26.469 1.00 73.44 358 LYS A N 1
ATOM 2856 C CA . LYS A 1 358 ? 8.319 -47.502 27.607 1.00 73.44 358 LYS A CA 1
ATOM 2857 C C . LYS A 1 358 ? 7.652 -47.244 28.965 1.00 73.44 358 LYS A C 1
ATOM 2859 O O . LYS A 1 358 ? 8.084 -47.819 29.958 1.00 73.44 358 LYS A O 1
ATOM 2864 N N . LEU A 1 359 ? 6.683 -46.329 29.023 1.00 65.12 359 LEU A N 1
ATOM 2865 C CA . LEU A 1 359 ? 5.949 -45.946 30.238 1.00 65.12 359 LEU A CA 1
ATOM 2866 C C . LEU A 1 359 ? 4.576 -46.631 30.347 1.00 65.12 359 LEU A C 1
ATOM 2868 O O . LEU A 1 359 ? 3.942 -46.536 31.396 1.00 65.12 359 LEU A O 1
ATOM 2872 N N . ILE A 1 360 ? 4.119 -47.263 29.264 1.00 50.19 360 ILE A N 1
ATOM 2873 C CA . ILE A 1 360 ? 2.931 -48.124 29.181 1.00 50.19 360 ILE A CA 1
ATOM 2874 C C . ILE A 1 360 ? 3.441 -49.560 29.157 1.00 50.19 360 ILE A C 1
ATOM 2876 O O . ILE A 1 360 ? 2.821 -50.406 29.834 1.00 50.19 360 ILE A O 1
#

Organism: Aphanomyces astaci (NCBI:txid112090)

Radius of gyration: 76.0 Å; Cα contacts (8 Å, |Δi|>4): 50; chains: 1; bounding box: 124×103×241 Å

Solvent-accessible surface area (backbone atoms only — not comparable to full-atom values): 21141 Å² total; per-residue (Å²): 128,81,66,73,59,56,56,54,51,50,53,50,50,52,48,51,52,51,52,51,52,49,50,54,50,51,51,54,48,60,70,44,46,62,58,52,51,51,52,50,53,51,49,52,53,51,50,52,51,52,52,48,53,52,51,53,52,50,53,50,52,51,52,52,50,52,51,50,54,50,51,52,51,50,52,54,51,53,55,58,70,68,54,82,54,63,67,58,52,52,51,50,51,52,51,50,52,56,52,50,54,52,52,52,54,50,51,52,52,51,52,51,52,52,54,51,49,53,53,52,52,51,51,48,53,52,48,52,54,53,50,54,54,49,53,52,50,50,53,52,50,55,51,52,50,52,55,50,52,54,51,53,50,52,53,50,54,53,50,54,51,52,52,50,52,50,54,54,49,52,54,48,52,52,51,51,50,55,50,52,61,69,69,45,74,82,80,52,82,67,63,82,72,56,66,95,42,77,66,53,44,50,54,49,48,54,51,47,52,60,51,54,77,70,60,86,70,76,62,68,59,54,54,52,49,55,50,52,51,50,52,49,53,53,49,51,54,50,48,55,53,49,53,51,50,49,53,54,49,51,51,52,53,50,52,50,53,55,46,68,74,65,74,67,93,57,68,52,57,96,43,99,86,48,73,78,39,75,58,50,75,65,67,67,66,54,70,68,74,49,75,69,58,47,50,53,51,50,48,49,51,52,66,66,32,56,62,102,88,42,62,87,76,87,86,86,69,101,68,87,74,79,91,70,86,77,56,92,82,61,81,87,82,87,86,81,91,56,101,83,64,79,54,79,92,74,62,55,66,67,63,53,52,57,55,50,65,73,75,108

Foldseek 3Di:
DPPVVVVVVVVVVVVVVVVVVVVVVVVVVVVCVVVVVVVVVVVVVVVVVVVVVVVVVVVVVVVVVVVVVVVVVVVVVVVVVPDDCVVVVVVVVVVVVVVVVVVVVVVVVVVVVVVVVVVVVVVVVVVVVVVVVVVVVCVVVVVVVVVVVVVVVVLVVVVVVVVVVVVVVVVVVVVVVVVVVVVPPDPDVVVVVDDPDPVVNVVVVVVVVVVVVVDDDDCVVVVVVVVVVVVVVVVVVVVVVVVVVVVVSVVVVVVVVLCVVQVDFDWDDPDPPGDTHTDDSCVVVCPDDPLVVVLVVLVVCQVQADDDPHPHDDDDDPDDRPPRDHDPRDDDDDDDDDPPDDDPVRDDPVVVVVVVVVVD

Sequence (360 aa):
SADNQGEREQLQQERLAKQTEIAAIQQKVWKRYPREKELLDAKHATNTQQTDIKAQLRRRQQLVAYISDTKTKIRTLEADAAKDVSDKQAALARKLVNTLTKHVKQLSGSREMVSNLMTITSKQVEFDLTSTTMEHRVSVISRVLSEEEAKLQRLKDEYDDVKRALVDEARHAVKLKECAERAAPENHPAFDCLPDSAVEIHAQVESITVALAHFRGDLRVLDTYEQVQKEIEEAEAKLARMESSFATLQDRINAIKEMAKWGIERRAQFRATGKLTTMTAEEQSGGGMDIYNERKVFSRITKSSCGSQLPQYFLITPKLITGLEYHPDTKVLVILNGPYNILQAEWDVDTFVAKRQKLI